Protein AF-A0A151LML1-F1 (afdb_monomer_lite)

pLDDT: mean 72.58, std 20.83, range [30.78, 97.75]

Sequence (214 aa):
MEKFFRISYNKQSIRQIIHMLYFICLIFIFYNTNTCLRKISKCDRNLSELNLGEQTDYDESEISNIKNIPFYPDKFNKLEYKLREVWNKLETDEHDDYMDVTVEYFEKLLDNDKNLENYEKYYEKRALVAYMLHEFRRGYLNEQNRKFRNFLHNLKEKRIKEPIDTLNADEQDEWNKIKNEKIKSDEEWKKYQLQTWEYLMKMEYSKMTSCQNV

Foldseek 3Di:
DDPPPPPPDDPVNVVVVVLVVVLVVLLVVVVVDPCLVVVVVPPPPPPVVDPPPDDPDPPPVVVVPCPCPDPAQPLLVLLVVVLVVVVVVLVVVLVVLLVVLLVVLVVVVVVPCPDCPVVVVLSNVSSSLNNVLVVVVVVVVVVLVVLSVVLSVVVRVVCVVPVHNDDDPVSVVSSVVSVVVSVVVSVVSSVVSNVSSVVSVVVVVVVVVVVVVD

Organism: NCBI:txid647221

Radius of gyration: 23.19 Å; chains: 1; bounding box: 45×59×68 Å

Structure (mmCIF, N/CA/C/O backbone):
data_AF-A0A151LML1-F1
#
_entry.id   AF-A0A151LML1-F1
#
loop_
_atom_site.group_PDB
_atom_site.id
_atom_site.type_symbol
_atom_site.label_atom_id
_atom_site.label_alt_id
_atom_site.label_comp_id
_atom_site.label_asym_id
_atom_site.label_entity_id
_atom_site.label_seq_id
_atom_site.pdbx_PDB_ins_code
_atom_site.Cartn_x
_atom_site.Cartn_y
_atom_site.Cartn_z
_atom_site.occupancy
_atom_site.B_iso_or_equiv
_atom_site.auth_seq_id
_atom_site.auth_comp_id
_atom_site.auth_asym_id
_atom_site.auth_atom_id
_atom_site.pdbx_PDB_model_num
ATOM 1 N N . MET A 1 1 ? -1.810 -41.589 -14.551 1.00 33.31 1 MET A N 1
ATOM 2 C CA . MET A 1 1 ? -0.760 -41.330 -15.557 1.00 33.31 1 MET A CA 1
ATOM 3 C C . MET A 1 1 ? -0.992 -39.939 -16.117 1.00 33.31 1 MET A C 1
ATOM 5 O O . MET A 1 1 ? -2.121 -39.621 -16.474 1.00 33.31 1 MET A O 1
ATOM 9 N N . GLU A 1 2 ? 0.032 -39.100 -16.022 1.00 35.91 2 GLU A N 1
ATOM 10 C CA . GLU A 1 2 ? -0.014 -37.637 -16.030 1.00 35.91 2 GLU A CA 1
ATOM 11 C C . GLU A 1 2 ? -0.553 -37.038 -17.334 1.00 35.91 2 GLU A C 1
ATOM 13 O O . GLU A 1 2 ? -0.016 -37.271 -18.415 1.00 35.91 2 GLU A O 1
ATOM 18 N N . LYS A 1 3 ? -1.567 -36.173 -17.228 1.00 32.19 3 LYS A N 1
ATOM 19 C CA . LYS A 1 3 ? -1.793 -35.130 -18.232 1.00 32.19 3 LYS A CA 1
ATOM 20 C C . LYS A 1 3 ? -0.922 -33.943 -17.843 1.00 32.19 3 LYS A C 1
ATOM 22 O O . LYS A 1 3 ? -1.369 -33.040 -17.143 1.00 32.19 3 LYS A O 1
ATOM 27 N N . PHE A 1 4 ? 0.338 -33.987 -18.262 1.00 35.03 4 PHE A N 1
ATOM 28 C CA . PHE A 1 4 ? 1.211 -32.822 -18.217 1.00 35.03 4 PHE A CA 1
ATOM 29 C C . PHE A 1 4 ? 0.550 -31.676 -18.990 1.00 35.03 4 PHE A C 1
ATOM 31 O O . PHE A 1 4 ? 0.217 -31.815 -20.170 1.00 35.03 4 PHE A O 1
ATOM 38 N N . PHE A 1 5 ? 0.362 -30.547 -18.309 1.00 31.56 5 PHE A N 1
ATOM 39 C CA . PHE A 1 5 ? 0.034 -29.263 -18.911 1.00 31.56 5 PHE A CA 1
ATOM 40 C C . PHE A 1 5 ? 1.106 -28.921 -19.948 1.00 31.56 5 PHE A C 1
ATOM 42 O O . PHE A 1 5 ? 2.182 -28.424 -19.620 1.00 31.56 5 PHE A O 1
ATOM 49 N N . ARG A 1 6 ? 0.833 -29.200 -21.224 1.00 33.22 6 ARG A N 1
ATOM 50 C CA . ARG A 1 6 ? 1.655 -28.708 -22.328 1.00 33.22 6 ARG A CA 1
ATOM 51 C C . ARG A 1 6 ? 1.280 -27.246 -22.554 1.00 33.22 6 ARG A C 1
ATOM 53 O O . ARG A 1 6 ? 0.473 -26.925 -23.421 1.00 33.22 6 ARG A O 1
ATOM 60 N N . ILE A 1 7 ? 1.824 -26.361 -21.723 1.00 42.84 7 ILE A N 1
ATOM 61 C CA . ILE A 1 7 ? 1.731 -24.925 -21.962 1.00 42.84 7 ILE A CA 1
ATOM 62 C C . ILE A 1 7 ? 2.652 -24.630 -23.149 1.00 42.84 7 ILE A C 1
ATOM 64 O O . ILE A 1 7 ? 3.875 -24.729 -23.064 1.00 42.84 7 ILE A O 1
ATOM 68 N N . SER A 1 8 ? 2.040 -24.353 -24.296 1.00 37.75 8 SER A N 1
ATOM 69 C CA . SER A 1 8 ? 2.715 -23.879 -25.500 1.00 37.75 8 SER A CA 1
ATOM 70 C C . SER A 1 8 ? 3.190 -22.446 -25.254 1.00 37.75 8 SER A C 1
ATOM 72 O O . SER A 1 8 ? 2.486 -21.489 -25.574 1.00 37.75 8 SER A O 1
ATOM 74 N N . TYR A 1 9 ? 4.365 -22.278 -24.655 1.00 49.41 9 TYR A N 1
ATOM 75 C CA . TYR A 1 9 ? 4.948 -20.953 -24.489 1.00 49.41 9 TYR A CA 1
ATOM 76 C C . TYR A 1 9 ? 5.536 -20.464 -25.818 1.00 49.41 9 TYR A C 1
ATOM 78 O O . TYR A 1 9 ? 6.437 -21.083 -26.387 1.00 49.41 9 TYR A O 1
ATOM 86 N N . ASN A 1 10 ? 5.036 -19.331 -26.311 1.00 59.50 10 ASN A N 1
ATOM 87 C CA . ASN A 1 10 ? 5.661 -18.600 -27.408 1.00 59.50 10 ASN A CA 1
ATOM 88 C C . ASN A 1 10 ? 7.078 -18.165 -26.971 1.00 59.50 10 ASN A C 1
ATOM 90 O O . ASN A 1 10 ? 7.279 -17.743 -25.830 1.00 59.50 10 ASN A O 1
ATOM 94 N N . LYS A 1 11 ? 8.073 -18.245 -27.865 1.00 59.69 11 LYS A N 1
ATOM 95 C CA . LYS A 1 11 ? 9.479 -17.874 -27.597 1.00 59.69 11 LYS A CA 1
ATOM 96 C C . LYS A 1 11 ? 9.609 -16.448 -27.039 1.00 59.69 11 LYS A C 1
ATOM 98 O O . LYS A 1 11 ? 10.493 -16.176 -26.230 1.00 59.69 11 LYS A O 1
ATOM 103 N N . GLN A 1 12 ? 8.704 -15.557 -27.442 1.00 61.19 12 GLN A N 1
ATOM 104 C CA . GLN A 1 12 ? 8.614 -14.185 -26.944 1.00 61.19 12 GLN A CA 1
ATOM 105 C C . GLN A 1 12 ? 8.136 -14.112 -25.483 1.00 61.19 12 GLN A C 1
ATOM 107 O O . GLN A 1 12 ? 8.723 -13.380 -24.693 1.00 61.19 12 GLN A O 1
ATOM 112 N N . SER A 1 13 ? 7.165 -14.944 -25.097 1.00 64.69 13 SER A N 1
ATOM 113 C CA . SER A 1 13 ? 6.658 -15.033 -23.721 1.00 64.69 13 SER A CA 1
ATOM 114 C C . SER A 1 13 ? 7.708 -15.586 -22.751 1.00 64.69 13 SER A C 1
ATOM 116 O O . SER A 1 13 ? 7.862 -15.071 -21.650 1.00 64.69 13 SER A O 1
ATOM 118 N N . ILE A 1 14 ? 8.498 -16.585 -23.169 1.00 72.06 14 ILE A N 1
ATOM 119 C CA . ILE A 1 14 ? 9.608 -17.120 -22.353 1.00 72.06 14 ILE A CA 1
ATOM 120 C C . ILE A 1 14 ? 10.652 -16.029 -22.083 1.00 72.06 14 ILE A C 1
ATOM 122 O O . ILE A 1 14 ? 11.156 -15.905 -20.969 1.00 72.06 14 ILE A O 1
ATOM 126 N N . ARG A 1 15 ? 10.962 -15.212 -23.095 1.00 69.75 15 ARG A N 1
ATOM 127 C CA . ARG A 1 15 ? 11.927 -14.115 -22.974 1.00 69.75 15 ARG A CA 1
ATOM 128 C C . ARG A 1 15 ? 11.449 -13.051 -21.983 1.00 69.75 15 ARG A C 1
ATOM 130 O O . ARG A 1 15 ? 12.228 -12.656 -21.123 1.00 69.75 15 ARG A O 1
ATOM 137 N N . GLN A 1 16 ? 10.184 -12.634 -22.057 1.00 70.19 16 GLN A N 1
ATOM 138 C CA . GLN A 1 16 ? 9.594 -11.683 -21.103 1.00 70.19 16 GLN A CA 1
ATOM 139 C C . GLN A 1 16 ? 9.650 -12.210 -19.659 1.00 70.19 16 GLN A C 1
ATOM 141 O O . GLN A 1 16 ? 10.059 -11.477 -18.762 1.00 70.19 16 GLN A O 1
ATOM 146 N N . ILE A 1 17 ? 9.355 -13.498 -19.441 1.00 76.25 17 ILE A N 1
ATOM 147 C CA . ILE A 1 17 ? 9.449 -14.132 -18.114 1.00 76.25 17 ILE A CA 1
ATOM 148 C C . ILE A 1 17 ? 10.881 -14.073 -17.560 1.00 76.25 17 ILE A C 1
ATOM 150 O O . ILE A 1 17 ? 11.071 -13.745 -16.392 1.00 76.25 17 ILE A O 1
ATOM 154 N N . ILE A 1 18 ? 11.900 -14.344 -18.381 1.00 79.75 18 ILE A N 1
ATOM 155 C CA . ILE A 1 18 ? 13.309 -14.266 -17.951 1.00 79.75 18 ILE A CA 1
ATOM 156 C C . ILE A 1 18 ? 13.671 -12.840 -17.510 1.00 79.75 18 ILE A C 1
ATOM 158 O O . ILE A 1 18 ? 14.338 -12.658 -16.493 1.00 79.75 18 ILE A O 1
ATOM 162 N N . HIS A 1 19 ? 13.206 -11.826 -18.240 1.00 77.62 19 HIS A N 1
ATOM 163 C CA . HIS A 1 19 ? 13.454 -10.423 -17.910 1.00 77.62 19 HIS A CA 1
ATOM 164 C C . HIS A 1 19 ? 12.721 -9.964 -16.643 1.00 77.62 19 HIS A C 1
ATOM 166 O O . HIS A 1 19 ? 13.320 -9.266 -15.825 1.00 77.62 19 HIS A O 1
ATOM 172 N N . MET A 1 20 ? 11.481 -10.416 -16.443 1.00 76.62 20 MET A N 1
ATOM 173 C CA . MET A 1 20 ? 10.729 -10.231 -15.197 1.00 76.62 20 MET A CA 1
ATOM 174 C C . MET A 1 20 ? 11.464 -10.847 -14.003 1.00 76.62 20 MET A C 1
ATOM 176 O O . MET A 1 20 ? 11.674 -10.178 -12.994 1.00 76.62 20 MET A O 1
ATOM 180 N N . LEU A 1 21 ? 11.926 -12.094 -14.131 1.00 80.56 21 LEU A N 1
ATOM 181 C CA . LEU A 1 21 ? 12.680 -12.773 -13.075 1.00 80.56 21 LEU A CA 1
ATOM 182 C C . LEU A 1 21 ? 13.994 -12.052 -12.760 1.00 80.56 21 LEU A C 1
ATOM 184 O O . LEU A 1 21 ? 14.310 -11.849 -11.592 1.00 80.56 21 LEU A O 1
ATOM 188 N N . TYR A 1 22 ? 14.734 -11.616 -13.780 1.00 80.31 22 TYR A N 1
ATOM 189 C CA . TYR A 1 22 ? 15.975 -10.865 -13.586 1.00 80.31 22 TYR A CA 1
ATOM 190 C C . TYR A 1 22 ? 15.731 -9.529 -12.864 1.00 80.31 22 TYR A C 1
ATOM 192 O O . TYR A 1 22 ? 16.469 -9.183 -11.944 1.00 80.31 22 TYR A O 1
ATOM 200 N N . PHE A 1 23 ? 14.661 -8.810 -13.211 1.00 79.19 23 PHE A N 1
ATOM 201 C CA . PHE A 1 23 ? 14.253 -7.588 -12.515 1.00 79.19 23 PHE A CA 1
ATOM 202 C C . PHE A 1 23 ? 13.879 -7.834 -11.049 1.00 79.19 23 PHE A C 1
ATOM 204 O O . PHE A 1 23 ? 14.351 -7.114 -10.168 1.00 79.19 23 PHE A O 1
ATOM 211 N N . ILE A 1 24 ? 13.109 -8.889 -10.773 1.00 78.88 24 ILE A N 1
ATOM 212 C CA . ILE A 1 24 ? 12.769 -9.304 -9.407 1.00 78.88 24 ILE A CA 1
ATOM 213 C C . ILE A 1 24 ? 14.044 -9.635 -8.618 1.00 78.88 24 ILE A C 1
ATOM 215 O O . ILE A 1 24 ? 14.224 -9.148 -7.503 1.00 78.88 24 ILE A O 1
ATOM 219 N N . CYS A 1 25 ? 14.972 -10.400 -9.201 1.00 79.81 25 CYS A N 1
ATOM 220 C CA . CYS A 1 25 ? 16.256 -10.707 -8.572 1.00 79.81 25 CYS A CA 1
ATOM 221 C C . CYS A 1 25 ? 17.070 -9.443 -8.263 1.00 79.81 25 CYS A C 1
ATOM 223 O O . CYS A 1 25 ? 17.645 -9.355 -7.182 1.00 79.81 25 CYS A O 1
ATOM 225 N N . LEU A 1 26 ? 17.101 -8.456 -9.164 1.00 77.69 26 LEU A N 1
ATOM 226 C CA . LEU A 1 26 ? 17.781 -7.181 -8.916 1.00 77.69 26 LEU A CA 1
ATOM 227 C C . LEU A 1 26 ? 17.166 -6.420 -7.739 1.00 77.69 26 LEU A C 1
ATOM 229 O O . LEU A 1 26 ? 17.902 -5.916 -6.894 1.00 77.69 26 LEU A O 1
ATOM 233 N N . ILE A 1 27 ? 15.836 -6.377 -7.650 1.00 76.25 27 ILE A N 1
ATOM 234 C CA . ILE A 1 27 ? 15.132 -5.787 -6.506 1.00 76.25 27 ILE A CA 1
ATOM 235 C C . ILE A 1 27 ? 15.526 -6.506 -5.205 1.00 76.25 27 ILE A C 1
ATOM 237 O O . ILE A 1 27 ? 15.910 -5.852 -4.237 1.00 76.25 27 ILE A O 1
ATOM 241 N N . PHE A 1 28 ? 15.513 -7.844 -5.187 1.00 73.12 28 PHE A N 1
ATOM 242 C CA . PHE A 1 28 ? 15.952 -8.634 -4.028 1.00 73.12 28 PHE A CA 1
ATOM 243 C C . PHE A 1 28 ? 17.413 -8.397 -3.653 1.00 73.12 28 PHE A C 1
ATOM 245 O O . PHE A 1 28 ? 17.737 -8.353 -2.467 1.00 73.12 28 PHE A O 1
ATOM 252 N N . ILE A 1 29 ? 18.299 -8.226 -4.633 1.00 74.81 29 ILE A N 1
ATOM 253 C CA . ILE A 1 29 ? 19.689 -7.858 -4.366 1.00 74.81 29 ILE A CA 1
ATOM 254 C C . ILE A 1 29 ? 19.725 -6.497 -3.669 1.00 74.81 29 ILE A C 1
ATOM 256 O O . ILE A 1 29 ? 20.331 -6.403 -2.608 1.00 74.81 29 ILE A O 1
ATOM 260 N N . PHE A 1 30 ? 19.019 -5.480 -4.177 1.00 69.31 30 PHE A N 1
ATOM 261 C CA . PHE A 1 30 ? 18.974 -4.160 -3.537 1.00 69.31 30 PHE A CA 1
ATOM 262 C C . PHE A 1 30 ? 18.412 -4.184 -2.113 1.00 69.31 30 PHE A C 1
ATOM 264 O O . PHE A 1 30 ? 18.923 -3.451 -1.270 1.00 69.31 30 PHE A O 1
ATOM 271 N N . TYR A 1 31 ? 17.444 -5.056 -1.821 1.00 65.62 31 TYR A N 1
ATOM 272 C CA . TYR A 1 31 ? 16.973 -5.278 -0.452 1.00 65.62 31 TYR A CA 1
ATOM 273 C C . TYR A 1 31 ? 18.051 -5.840 0.476 1.00 65.62 31 TYR A C 1
ATOM 275 O O . TYR A 1 31 ? 18.144 -5.431 1.629 1.00 65.62 31 TYR A O 1
ATOM 283 N N . ASN A 1 32 ? 18.853 -6.789 -0.011 1.00 63.16 32 ASN A N 1
ATOM 284 C CA . ASN A 1 32 ? 19.824 -7.510 0.813 1.00 63.16 32 ASN A CA 1
ATOM 285 C C . ASN A 1 32 ? 21.182 -6.807 0.912 1.00 63.16 32 ASN A C 1
ATOM 287 O O . ASN A 1 32 ? 21.927 -7.031 1.867 1.00 63.16 32 ASN A O 1
ATOM 291 N N . THR A 1 33 ? 21.543 -5.968 -0.058 1.00 56.12 33 THR A N 1
ATOM 292 C CA . THR A 1 33 ? 22.810 -5.241 -0.037 1.00 56.12 33 THR A CA 1
ATOM 293 C C . THR A 1 33 ? 22.607 -3.770 0.331 1.00 56.12 33 THR A C 1
ATOM 295 O O . THR A 1 33 ? 22.134 -2.968 -0.473 1.00 56.12 33 THR A O 1
ATOM 298 N N . ASN A 1 34 ? 23.154 -3.363 1.489 1.00 52.78 34 ASN A N 1
ATOM 299 C CA . ASN A 1 34 ? 23.325 -1.964 1.951 1.00 52.78 34 ASN A CA 1
ATOM 300 C C . ASN A 1 34 ? 24.022 -1.017 0.935 1.00 52.78 34 ASN A C 1
ATOM 302 O O . ASN A 1 34 ? 24.212 0.173 1.182 1.00 52.78 34 ASN A O 1
ATOM 306 N N . THR A 1 35 ? 24.415 -1.516 -0.239 1.00 46.56 35 THR A N 1
ATOM 307 C CA . THR A 1 35 ? 24.942 -0.763 -1.385 1.00 46.56 35 THR A CA 1
ATOM 308 C C . THR A 1 35 ? 24.036 0.356 -1.901 1.00 46.56 35 THR A C 1
ATOM 310 O O . THR A 1 35 ? 24.541 1.248 -2.587 1.00 46.56 35 THR A O 1
ATOM 313 N N . CYS A 1 36 ? 22.732 0.345 -1.599 1.00 46.53 36 CYS A N 1
ATOM 314 C CA . CYS A 1 36 ? 21.804 1.323 -2.166 1.00 46.53 36 CYS A CA 1
ATOM 315 C C . CYS A 1 36 ? 22.014 2.744 -1.617 1.00 46.53 36 CYS A C 1
ATOM 317 O O . CYS A 1 36 ? 22.035 3.692 -2.402 1.00 46.53 36 CYS A O 1
ATOM 319 N N . LEU A 1 37 ? 22.323 2.898 -0.322 1.00 46.62 37 LEU A N 1
ATOM 320 C CA . LEU A 1 37 ? 22.646 4.203 0.281 1.00 46.62 37 LEU A CA 1
ATOM 321 C C . LEU A 1 37 ? 23.798 4.911 -0.457 1.00 46.62 37 LEU A C 1
ATOM 323 O O . LEU A 1 37 ? 23.744 6.111 -0.710 1.00 46.62 37 LEU A O 1
ATOM 327 N N . ARG A 1 38 ? 24.801 4.145 -0.906 1.00 42.19 38 ARG A N 1
ATOM 328 C CA . ARG A 1 38 ? 25.984 4.649 -1.629 1.00 42.19 38 ARG A CA 1
ATOM 329 C C . ARG A 1 38 ? 25.715 5.048 -3.088 1.00 42.19 38 ARG A C 1
ATOM 331 O O . ARG A 1 38 ? 26.483 5.830 -3.647 1.00 42.19 38 ARG A O 1
ATOM 338 N N . LYS A 1 39 ? 24.687 4.476 -3.731 1.00 40.56 39 LYS A N 1
ATOM 339 C CA . LYS A 1 39 ? 24.263 4.834 -5.103 1.00 40.56 39 LYS A CA 1
ATOM 340 C C . LYS A 1 39 ? 23.223 5.964 -5.090 1.00 40.56 39 LYS A C 1
ATOM 342 O O . LYS A 1 39 ? 23.292 6.840 -5.950 1.00 40.56 39 LYS A O 1
ATOM 347 N N . ILE A 1 40 ? 22.326 5.990 -4.099 1.00 43.22 40 ILE A N 1
ATOM 348 C CA . ILE A 1 40 ? 21.342 7.066 -3.893 1.00 43.22 40 ILE A CA 1
ATOM 349 C C . ILE A 1 40 ? 22.044 8.382 -3.536 1.00 43.22 40 ILE A C 1
ATOM 351 O O . ILE A 1 40 ? 21.702 9.408 -4.112 1.00 43.22 40 ILE A O 1
ATOM 355 N N . SER A 1 41 ? 23.103 8.357 -2.714 1.00 40.06 41 SER A N 1
ATOM 356 C CA . SER A 1 41 ? 23.880 9.564 -2.371 1.00 40.06 41 SER A CA 1
ATOM 357 C C . SER A 1 41 ? 24.580 10.235 -3.562 1.00 40.06 41 SER A C 1
ATOM 359 O O . SER A 1 41 ? 25.108 11.329 -3.412 1.00 40.06 41 SER A O 1
ATOM 361 N N . LYS A 1 42 ? 24.660 9.567 -4.723 1.00 37.91 42 LYS A N 1
ATOM 362 C CA . LYS A 1 42 ? 25.221 10.120 -5.970 1.00 37.91 42 LYS A CA 1
ATOM 363 C C . LYS A 1 42 ? 24.152 10.657 -6.922 1.00 37.91 42 LYS A C 1
ATOM 365 O O . LYS A 1 42 ? 24.491 11.265 -7.933 1.00 37.91 42 LYS A O 1
ATOM 370 N N . CYS A 1 43 ? 22.876 10.402 -6.644 1.00 38.84 43 CYS A N 1
ATOM 371 C CA . CYS A 1 43 ? 21.781 11.053 -7.342 1.00 38.84 43 CYS A CA 1
ATOM 372 C C . CYS A 1 43 ? 21.508 12.376 -6.621 1.00 38.84 43 CYS A C 1
ATOM 374 O O . CYS A 1 43 ? 20.667 12.415 -5.730 1.00 38.84 43 CYS A O 1
ATOM 376 N N . ASP A 1 44 ? 22.232 13.436 -7.005 1.00 32.59 44 ASP A N 1
ATOM 377 C CA . ASP A 1 44 ? 22.084 14.828 -6.537 1.00 32.59 44 ASP A CA 1
ATOM 378 C C . ASP A 1 44 ? 20.707 15.429 -6.899 1.00 32.59 44 ASP A C 1
ATOM 380 O O . ASP A 1 44 ? 20.571 16.421 -7.615 1.00 32.59 44 ASP A O 1
ATOM 384 N N . ARG A 1 45 ? 19.627 14.825 -6.411 1.00 37.34 45 ARG A N 1
ATOM 385 C CA . ARG A 1 45 ? 18.471 15.601 -5.982 1.00 37.34 45 ARG A CA 1
ATOM 386 C C . ARG A 1 45 ? 18.757 15.944 -4.534 1.00 37.34 45 ARG A C 1
ATOM 388 O O . ARG A 1 45 ? 19.111 15.045 -3.782 1.00 37.34 45 ARG A O 1
ATOM 395 N N . ASN A 1 46 ? 18.632 17.218 -4.167 1.00 37.06 46 ASN A N 1
ATOM 396 C CA . ASN A 1 46 ? 18.706 17.687 -2.784 1.00 37.06 46 ASN A CA 1
ATOM 397 C C . ASN A 1 46 ? 17.722 16.887 -1.909 1.00 37.06 46 ASN A C 1
ATOM 399 O O . ASN A 1 46 ? 16.585 17.289 -1.700 1.00 37.06 46 ASN A O 1
ATOM 403 N N . LEU A 1 47 ? 18.165 15.730 -1.419 1.00 41.06 47 LEU A N 1
ATOM 404 C CA . LEU A 1 47 ? 17.503 14.883 -0.430 1.00 41.06 47 LEU A CA 1
ATOM 405 C C . LEU A 1 47 ? 17.819 15.386 0.986 1.00 41.06 47 LEU A C 1
ATOM 407 O O . LEU A 1 47 ? 17.526 14.704 1.959 1.00 41.06 47 LEU A O 1
ATOM 411 N N . SER A 1 48 ? 18.381 16.595 1.114 1.00 37.53 48 SER A N 1
ATOM 412 C CA . SER A 1 48 ? 18.660 17.277 2.382 1.00 37.53 48 SER A CA 1
ATOM 413 C C . SER A 1 48 ? 17.410 17.539 3.233 1.00 37.53 48 SER A C 1
ATOM 415 O O . SER A 1 48 ? 17.540 17.965 4.373 1.00 37.53 48 SER A O 1
ATOM 417 N N . GLU A 1 49 ? 16.208 17.293 2.704 1.00 37.00 49 GLU A N 1
ATOM 418 C CA . GLU A 1 49 ? 14.942 17.353 3.449 1.00 37.00 49 GLU A CA 1
ATOM 419 C C . GLU A 1 4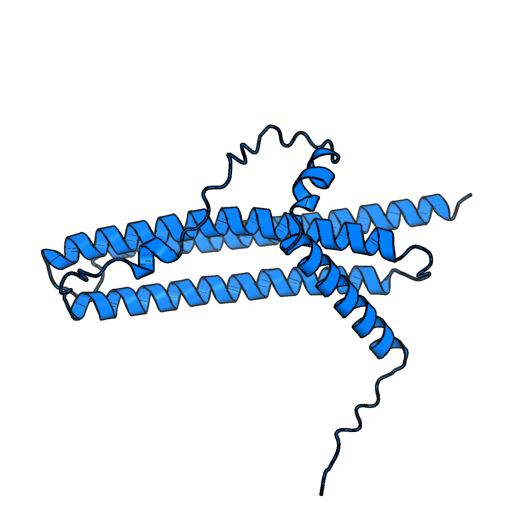9 ? 14.546 16.016 4.095 1.00 37.00 49 GLU A C 1
ATOM 421 O O . GLU A 1 49 ? 13.704 15.986 4.991 1.00 37.00 49 GLU A O 1
ATOM 426 N N . LEU A 1 50 ? 15.169 14.904 3.699 1.00 40.03 50 LEU A N 1
ATOM 427 C CA . LEU A 1 50 ? 14.962 13.607 4.330 1.00 40.03 50 LEU A CA 1
ATOM 428 C C . LEU A 1 50 ? 16.059 13.407 5.367 1.00 40.03 50 LEU A C 1
ATOM 430 O O . LEU A 1 50 ? 17.097 12.807 5.094 1.00 40.03 50 LEU A O 1
ATOM 434 N N . ASN A 1 51 ? 15.798 13.890 6.582 1.00 33.16 51 ASN A N 1
ATOM 435 C CA . ASN A 1 51 ? 16.421 13.344 7.784 1.00 33.16 51 ASN A CA 1
ATOM 436 C C . ASN A 1 51 ? 16.019 11.861 7.903 1.00 33.16 51 ASN A C 1
ATOM 438 O O . ASN A 1 51 ? 15.174 11.487 8.713 1.00 33.16 51 ASN A O 1
ATOM 442 N N . LEU A 1 52 ? 16.629 11.008 7.078 1.00 40.66 52 LEU A N 1
ATOM 443 C CA . LEU A 1 52 ? 16.778 9.579 7.317 1.00 40.66 52 LEU A CA 1
ATOM 444 C C . LEU A 1 52 ? 17.781 9.448 8.463 1.00 40.66 52 LEU A C 1
ATOM 446 O O . LEU A 1 52 ? 18.947 9.109 8.268 1.00 40.66 52 LEU A O 1
ATOM 450 N N . GLY A 1 53 ? 17.321 9.836 9.655 1.00 30.78 53 GLY A N 1
ATOM 451 C CA . GLY A 1 53 ? 18.001 9.532 10.897 1.00 30.78 53 GLY A CA 1
ATOM 452 C C . GLY A 1 53 ? 18.223 8.029 10.963 1.00 30.78 53 GLY A C 1
ATOM 453 O O . GLY A 1 53 ? 17.345 7.252 10.580 1.00 30.78 53 GLY A O 1
ATOM 454 N N . GLU A 1 54 ? 19.430 7.667 11.381 1.00 34.59 54 GLU A N 1
ATOM 455 C CA . GLU A 1 54 ? 19.887 6.308 11.629 1.00 34.59 54 GLU A CA 1
ATOM 456 C C . GLU A 1 54 ? 18.757 5.414 12.147 1.00 34.59 54 GLU A C 1
ATOM 458 O O . GLU A 1 54 ? 18.185 5.641 13.210 1.00 34.59 54 GLU A O 1
ATOM 463 N N . GLN A 1 55 ? 18.427 4.416 11.331 1.00 39.16 55 GLN A N 1
ATOM 464 C CA . GLN A 1 55 ? 18.248 3.033 11.744 1.00 39.16 55 GLN A CA 1
ATOM 465 C C . GLN A 1 55 ? 17.959 2.847 13.245 1.00 39.16 55 GLN A C 1
ATOM 467 O O . GLN A 1 55 ? 18.853 2.573 14.040 1.00 39.16 55 GLN A O 1
ATOM 472 N N . THR A 1 56 ? 16.686 2.928 13.630 1.00 33.41 56 THR A N 1
ATOM 473 C CA . THR A 1 56 ? 16.214 2.102 14.741 1.00 33.41 56 THR A CA 1
ATOM 474 C C . THR A 1 56 ? 15.871 0.756 14.134 1.00 33.41 56 THR A C 1
ATOM 476 O O . THR A 1 56 ? 14.838 0.621 13.471 1.00 33.41 56 THR A O 1
ATOM 479 N N . ASP A 1 57 ? 16.782 -0.202 14.292 1.00 33.44 57 ASP A N 1
ATOM 480 C CA . ASP A 1 57 ? 16.499 -1.603 14.021 1.00 33.44 57 ASP A CA 1
ATOM 481 C C . ASP A 1 57 ? 15.156 -1.959 14.669 1.00 33.44 57 ASP A C 1
ATOM 483 O O . ASP A 1 57 ? 14.904 -1.699 15.848 1.00 33.44 57 ASP A O 1
ATOM 487 N N . TYR A 1 58 ? 14.255 -2.472 13.842 1.00 41.44 58 TYR A N 1
ATOM 488 C CA . TYR A 1 58 ? 12.989 -3.027 14.273 1.00 41.44 58 TYR A CA 1
ATOM 489 C C . TYR A 1 58 ? 13.312 -4.291 15.073 1.00 41.44 58 TYR A C 1
ATOM 491 O O . TYR A 1 58 ? 13.602 -5.336 14.493 1.00 41.44 58 TYR A O 1
ATOM 499 N N . ASP A 1 59 ? 13.342 -4.181 16.399 1.00 36.34 59 ASP A N 1
ATOM 500 C CA . ASP A 1 59 ? 13.617 -5.321 17.263 1.00 36.34 59 ASP A CA 1
ATOM 501 C C . ASP A 1 59 ? 12.334 -6.142 17.474 1.00 36.34 59 ASP A C 1
ATOM 503 O O . ASP A 1 59 ? 11.554 -5.917 18.401 1.00 36.34 59 ASP A O 1
ATOM 507 N N . GLU A 1 60 ? 12.100 -7.124 16.597 1.00 41.16 60 GLU A N 1
ATOM 508 C CA . GLU A 1 60 ? 11.049 -8.139 16.780 1.00 41.16 60 GLU A CA 1
ATOM 509 C C . GLU A 1 60 ? 11.190 -8.893 18.118 1.00 41.16 60 GLU A C 1
ATOM 511 O O . GLU A 1 60 ? 10.218 -9.479 18.611 1.00 41.16 60 GLU A O 1
ATOM 516 N N . SER A 1 61 ? 12.370 -8.862 18.754 1.00 37.16 61 SER A N 1
ATOM 517 C CA . SER A 1 61 ? 12.613 -9.560 20.014 1.00 37.16 61 SER A CA 1
ATOM 518 C C . SER A 1 61 ? 11.964 -8.888 21.233 1.00 37.16 61 SER A C 1
ATOM 520 O O . SER A 1 61 ? 11.688 -9.592 22.213 1.00 37.16 61 SER A O 1
ATOM 522 N N . GLU A 1 62 ? 11.586 -7.601 21.164 1.00 39.72 62 GLU A N 1
ATOM 523 C CA . GLU A 1 62 ? 10.815 -6.936 22.232 1.00 39.72 62 GLU A CA 1
ATOM 524 C C . GLU A 1 62 ? 9.385 -7.491 22.359 1.00 39.72 62 GLU A C 1
ATOM 526 O O . GLU A 1 62 ? 8.825 -7.519 23.456 1.00 39.72 62 GLU A O 1
ATOM 531 N N . ILE A 1 63 ? 8.807 -8.024 21.276 1.00 44.12 63 ILE A N 1
ATOM 532 C CA . ILE A 1 63 ? 7.482 -8.668 21.307 1.00 44.12 63 ILE A CA 1
ATOM 533 C C . ILE A 1 63 ? 7.574 -10.066 21.944 1.00 44.12 63 ILE A C 1
ATOM 535 O O . ILE A 1 63 ? 6.650 -10.504 22.632 1.00 44.12 63 ILE A O 1
ATOM 539 N N . SER A 1 64 ? 8.705 -10.759 21.772 1.00 39.12 64 SER A N 1
ATOM 540 C CA . SER A 1 64 ? 8.895 -12.138 22.250 1.00 39.12 64 SER A CA 1
ATOM 541 C C . SER A 1 64 ? 9.225 -12.260 23.748 1.00 39.12 64 SER A C 1
ATOM 543 O O . SER A 1 64 ? 9.041 -13.328 24.334 1.00 39.12 64 SER A O 1
ATOM 545 N N . ASN A 1 65 ? 9.675 -11.174 24.391 1.00 35.00 65 ASN A N 1
ATOM 546 C CA . ASN A 1 65 ? 10.196 -11.198 25.764 1.00 35.00 65 ASN A CA 1
ATOM 547 C C . ASN A 1 65 ? 9.225 -10.705 26.852 1.00 35.00 65 ASN A C 1
ATOM 549 O O . ASN A 1 65 ? 9.580 -10.699 28.035 1.00 35.00 65 ASN A O 1
ATOM 553 N N . ILE A 1 66 ? 7.971 -10.381 26.520 1.00 43.19 66 ILE A N 1
ATOM 554 C CA . ILE A 1 66 ? 6.949 -10.053 27.527 1.00 43.19 66 ILE A CA 1
ATOM 555 C C . ILE A 1 66 ? 6.394 -11.357 28.132 1.00 43.19 66 ILE A C 1
ATOM 557 O O 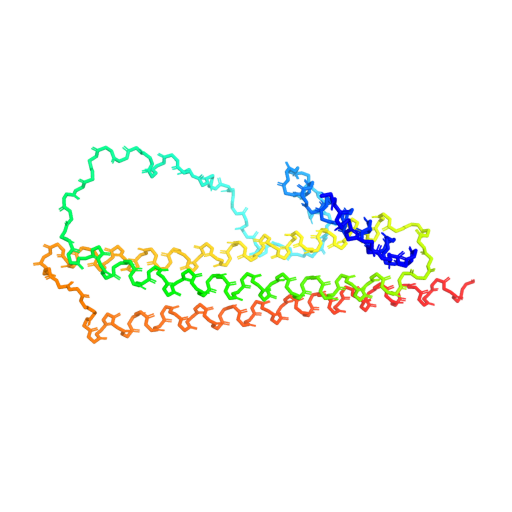. ILE A 1 66 ? 5.292 -11.804 27.830 1.00 43.19 66 ILE A O 1
ATOM 561 N N . LYS A 1 67 ? 7.166 -11.981 29.031 1.00 41.75 67 LYS A N 1
ATOM 562 C CA . LYS A 1 67 ? 6.750 -13.163 29.821 1.00 41.75 67 LYS A CA 1
ATOM 563 C C . LYS A 1 67 ? 5.689 -12.870 30.893 1.00 41.75 67 LYS A C 1
ATOM 565 O O . LYS A 1 67 ? 5.270 -13.782 31.594 1.00 41.75 67 LYS A O 1
ATOM 570 N N . ASN A 1 68 ? 5.220 -11.629 30.988 1.00 42.38 68 ASN A N 1
ATOM 571 C CA . ASN A 1 68 ? 4.063 -11.239 31.785 1.00 42.38 68 ASN A CA 1
ATOM 572 C C . ASN A 1 68 ? 3.019 -10.645 30.847 1.00 42.38 68 ASN A C 1
ATOM 574 O O . ASN A 1 68 ? 2.925 -9.428 30.743 1.00 42.38 68 ASN A O 1
ATOM 578 N N . ILE A 1 69 ? 2.267 -11.491 30.140 1.00 48.53 69 ILE A N 1
ATOM 57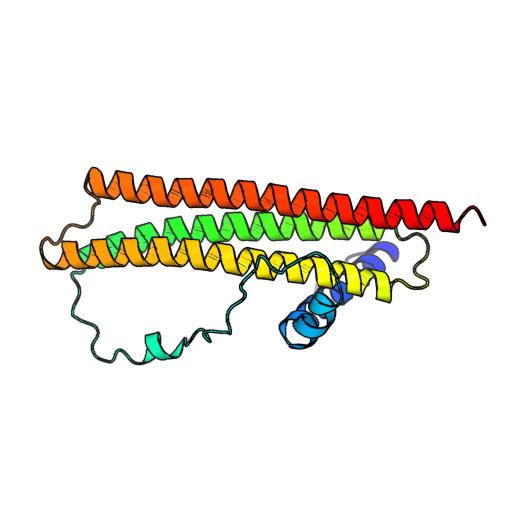9 C CA . ILE A 1 69 ? 1.064 -11.053 29.429 1.00 48.53 69 ILE A CA 1
ATOM 580 C C . ILE A 1 69 ? 0.035 -10.733 30.526 1.00 48.53 69 ILE A C 1
ATOM 582 O O . ILE A 1 69 ? -0.427 -11.659 31.195 1.00 48.53 69 ILE A O 1
ATOM 586 N N . PRO A 1 70 ? -0.296 -9.454 30.786 1.00 49.38 70 PRO A N 1
ATOM 587 C CA . PRO A 1 70 ? -1.381 -9.108 31.694 1.00 49.38 70 PRO A CA 1
ATOM 588 C C . PRO A 1 70 ? -2.644 -9.847 31.250 1.00 49.38 70 PRO A C 1
ATOM 590 O O . PRO A 1 70 ? -2.957 -9.871 30.062 1.00 49.38 70 PRO A O 1
ATOM 593 N N . PHE A 1 71 ? -3.360 -10.461 32.189 1.00 53.78 71 PHE A N 1
ATOM 594 C CA . PHE A 1 71 ? -4.627 -11.123 31.895 1.00 53.78 71 PHE A CA 1
ATOM 595 C C . PHE A 1 71 ? -5.622 -10.074 31.376 1.00 53.78 71 PHE A C 1
ATOM 597 O O . PHE A 1 71 ? -6.065 -9.200 32.124 1.00 53.78 71 PHE A O 1
ATOM 604 N N . TYR A 1 72 ? -5.901 -10.107 30.073 1.00 61.38 72 TYR A N 1
ATOM 605 C CA . TYR A 1 72 ? -6.738 -9.120 29.398 1.00 61.38 72 TYR A CA 1
ATOM 606 C C . TYR A 1 72 ? -8.204 -9.554 29.385 1.00 61.38 72 TYR A C 1
ATOM 608 O O . TYR A 1 72 ? -8.486 -10.750 29.335 1.00 61.38 72 TYR A O 1
ATOM 616 N N . PRO A 1 73 ? -9.159 -8.608 29.375 1.00 64.56 73 PRO A N 1
ATOM 617 C CA . PRO A 1 73 ? -10.562 -8.959 29.226 1.00 64.56 73 PRO A CA 1
ATOM 618 C C . PRO A 1 73 ? -10.810 -9.601 27.853 1.00 64.56 73 PRO A C 1
ATOM 620 O O . PRO A 1 73 ? -10.552 -8.970 26.827 1.00 64.56 73 PRO A O 1
ATOM 623 N N . ASP A 1 74 ? -11.403 -10.799 27.816 1.00 69.25 74 ASP A N 1
ATOM 624 C CA . ASP A 1 74 ? -11.757 -11.514 26.571 1.00 69.25 74 ASP A CA 1
ATOM 625 C C . ASP A 1 74 ? -12.560 -10.651 25.581 1.00 69.25 74 ASP A C 1
ATOM 627 O O . ASP A 1 74 ? -12.444 -10.778 24.360 1.00 69.25 74 ASP A O 1
ATOM 631 N N . LYS A 1 75 ? -13.355 -9.715 26.112 1.00 70.50 75 LYS A N 1
ATOM 632 C CA . LYS A 1 75 ? -14.138 -8.746 25.336 1.00 70.50 75 LYS A CA 1
ATOM 633 C C . LYS A 1 75 ? -13.276 -7.792 24.502 1.00 70.50 75 LYS A C 1
ATOM 635 O O . LYS A 1 75 ? -13.652 -7.484 23.373 1.00 70.50 75 LYS A O 1
ATOM 640 N N . PHE A 1 76 ? -12.127 -7.349 25.017 1.00 79.25 76 PHE A N 1
ATOM 641 C CA . PHE A 1 76 ? -11.218 -6.487 24.257 1.00 79.25 76 PHE A CA 1
ATOM 642 C C . PHE A 1 76 ? -10.539 -7.259 23.124 1.00 79.25 76 PHE A C 1
ATOM 644 O O . PHE A 1 76 ? -10.466 -6.741 22.014 1.00 79.25 76 PHE A O 1
ATOM 651 N N . ASN A 1 77 ? -10.153 -8.518 23.357 1.00 80.44 77 ASN A N 1
ATOM 652 C CA . ASN A 1 77 ? -9.529 -9.360 22.330 1.00 80.44 77 ASN A CA 1
ATOM 653 C C . ASN A 1 77 ? -10.412 -9.474 21.075 1.00 80.44 77 ASN A C 1
ATOM 655 O O . ASN A 1 77 ? -9.920 -9.387 19.952 1.00 80.44 77 ASN A O 1
ATOM 659 N N . LYS A 1 78 ? -11.734 -9.601 21.252 1.00 85.19 78 LYS A N 1
ATOM 660 C CA . LYS A 1 78 ? -12.694 -9.650 20.138 1.00 85.19 78 LYS A CA 1
ATOM 661 C C . LYS A 1 78 ? -12.784 -8.327 19.367 1.00 85.19 78 LYS A C 1
ATOM 663 O O . LYS A 1 78 ? -12.917 -8.348 18.144 1.00 85.19 78 LYS A O 1
ATOM 668 N N . LEU A 1 79 ? -12.746 -7.190 20.063 1.00 88.62 79 LEU A N 1
ATOM 669 C CA . LEU A 1 79 ? -12.760 -5.863 19.439 1.00 88.62 79 LEU A CA 1
ATOM 670 C C . LEU A 1 79 ? -11.454 -5.594 18.682 1.00 88.62 79 LEU A C 1
ATOM 672 O O . LEU A 1 79 ? -11.491 -5.202 17.518 1.00 88.62 79 LEU A O 1
ATOM 676 N N . GLU A 1 80 ? -10.313 -5.851 19.323 1.00 89.62 80 GLU A N 1
ATOM 677 C CA . GLU A 1 80 ? -8.989 -5.712 18.720 1.00 89.62 80 GLU A CA 1
ATOM 678 C C . GLU A 1 80 ? -8.867 -6.572 17.460 1.00 89.62 80 GLU A C 1
ATOM 680 O O . GLU A 1 80 ? -8.423 -6.075 16.427 1.00 89.62 80 GLU A O 1
ATOM 685 N N . TYR A 1 81 ? -9.330 -7.825 17.511 1.00 89.50 81 TYR A N 1
ATOM 686 C CA . TYR A 1 81 ? -9.333 -8.716 16.355 1.00 89.50 81 TYR A CA 1
ATOM 687 C C . TYR A 1 81 ? -10.081 -8.109 15.161 1.00 89.50 81 TYR A C 1
ATOM 689 O O . TYR A 1 81 ? -9.514 -8.006 14.078 1.00 89.50 81 TYR A O 1
ATOM 697 N N . LYS A 1 82 ? -11.310 -7.612 15.366 1.00 91.31 82 LYS A N 1
ATOM 698 C CA . LYS A 1 82 ? -12.095 -6.973 14.293 1.00 91.31 82 LYS A CA 1
ATOM 699 C C . LYS A 1 82 ? -11.393 -5.752 13.699 1.00 91.31 82 LYS A C 1
ATOM 701 O O . LYS A 1 82 ? -11.426 -5.551 12.489 1.00 91.31 82 LYS A O 1
ATOM 706 N N . LEU A 1 83 ? -10.781 -4.920 14.541 1.00 93.50 83 LEU A N 1
ATOM 707 C CA . LEU A 1 83 ? -10.057 -3.733 14.081 1.00 93.50 83 LEU A CA 1
ATOM 708 C C . LEU A 1 83 ? -8.819 -4.118 13.267 1.00 93.50 83 LEU A C 1
ATOM 710 O O . LEU A 1 83 ? -8.562 -3.515 12.227 1.00 93.50 83 LEU A O 1
ATOM 714 N N . ARG A 1 84 ? -8.087 -5.149 13.705 1.00 93.00 84 ARG A N 1
ATOM 715 C CA . ARG A 1 84 ? -6.937 -5.696 12.978 1.00 93.00 84 ARG A CA 1
ATOM 716 C C . ARG A 1 84 ? -7.340 -6.324 11.653 1.00 93.00 84 ARG A C 1
ATOM 718 O O . ARG A 1 84 ? -6.646 -6.096 10.678 1.00 93.00 84 ARG A O 1
ATOM 725 N N . GLU A 1 85 ? -8.460 -7.038 11.577 1.00 91.62 85 GLU A N 1
ATOM 726 C CA . GLU A 1 85 ? -8.948 -7.570 10.297 1.00 91.62 85 GLU A CA 1
ATOM 727 C C . GLU A 1 85 ? -9.225 -6.458 9.281 1.00 91.62 85 GLU A C 1
ATOM 729 O O . GLU A 1 85 ? -8.797 -6.549 8.131 1.00 91.62 85 GLU A O 1
ATOM 734 N N . VAL A 1 86 ? -9.898 -5.383 9.703 1.00 93.81 86 VAL A N 1
ATOM 735 C CA . VAL A 1 86 ? -10.153 -4.236 8.819 1.00 93.81 86 VAL A CA 1
ATOM 736 C C . VAL A 1 86 ? -8.844 -3.565 8.406 1.00 93.81 86 VAL A C 1
ATOM 738 O O . VAL A 1 86 ? -8.691 -3.207 7.242 1.00 93.81 86 VAL A O 1
ATOM 741 N N . TRP A 1 87 ? -7.897 -3.408 9.333 1.00 95.12 87 TRP A N 1
ATOM 742 C CA . TRP A 1 87 ? -6.595 -2.815 9.036 1.00 95.12 87 TRP A CA 1
ATOM 743 C C . TRP A 1 87 ? -5.776 -3.661 8.056 1.00 95.12 87 TRP A C 1
ATOM 745 O O . TRP A 1 87 ? -5.323 -3.141 7.041 1.00 95.12 87 TRP A O 1
ATOM 755 N N . ASN A 1 88 ? -5.675 -4.969 8.302 1.00 88.12 88 ASN A N 1
ATOM 756 C CA . ASN A 1 88 ? -4.969 -5.916 7.439 1.00 88.12 88 ASN A CA 1
ATOM 757 C C . ASN A 1 88 ? -5.559 -5.933 6.027 1.00 88.12 88 ASN A C 1
ATOM 759 O O . ASN A 1 88 ? -4.824 -6.059 5.050 1.00 88.12 88 ASN A O 1
ATOM 763 N N . LYS A 1 89 ? -6.885 -5.785 5.900 1.00 89.69 89 LYS A N 1
ATOM 764 C CA . LYS A 1 89 ? -7.520 -5.660 4.589 1.00 89.69 89 LYS A CA 1
ATOM 765 C C . LYS A 1 89 ? -7.042 -4.408 3.851 1.00 89.69 89 LYS A C 1
ATOM 767 O O . LYS A 1 89 ? -6.691 -4.511 2.688 1.00 89.69 89 LYS A O 1
ATOM 772 N N . LEU A 1 90 ? -6.968 -3.261 4.527 1.00 90.25 90 LEU A N 1
ATOM 773 C CA . LEU A 1 90 ? -6.452 -2.030 3.915 1.00 90.25 90 LEU A CA 1
ATOM 774 C C . LEU A 1 90 ? -4.969 -2.148 3.538 1.00 90.25 90 LEU A C 1
ATOM 776 O O . LEU A 1 90 ? -4.558 -1.591 2.529 1.00 90.25 90 LEU A O 1
ATOM 780 N N . GLU A 1 91 ? -4.164 -2.847 4.340 1.00 87.69 91 GLU A N 1
ATOM 781 C CA . GLU A 1 91 ? -2.764 -3.138 3.998 1.00 87.69 91 GLU A CA 1
ATOM 782 C C . GLU A 1 91 ? -2.652 -4.070 2.785 1.00 87.69 91 GLU A C 1
ATOM 784 O O . GLU A 1 91 ? -1.787 -3.864 1.941 1.00 87.69 91 GLU A O 1
ATOM 789 N N . THR A 1 92 ? -3.543 -5.058 2.669 1.00 82.06 92 THR A N 1
ATOM 790 C CA . THR A 1 92 ? -3.576 -5.979 1.522 1.00 82.06 92 THR A CA 1
ATOM 791 C C . THR A 1 92 ? -4.003 -5.255 0.247 1.00 82.06 92 THR A C 1
ATOM 793 O O . THR A 1 92 ? -3.281 -5.305 -0.741 1.00 82.06 92 THR A O 1
ATOM 796 N N . ASP A 1 93 ? -5.127 -4.529 0.296 1.00 81.19 93 ASP A N 1
ATOM 797 C CA . ASP A 1 93 ? -5.666 -3.784 -0.848 1.00 81.19 93 ASP A CA 1
ATOM 798 C C . ASP A 1 93 ? -4.624 -2.781 -1.388 1.00 81.19 93 ASP A C 1
ATOM 800 O O . ASP A 1 93 ? -4.464 -2.619 -2.596 1.00 81.19 93 ASP A O 1
ATOM 804 N N . GLU A 1 94 ? -3.874 -2.126 -0.497 1.00 86.31 94 GLU A N 1
ATOM 805 C CA . GLU A 1 94 ? -2.807 -1.213 -0.901 1.00 86.31 94 GLU A CA 1
ATOM 806 C C . GLU A 1 94 ? -1.567 -1.925 -1.453 1.00 86.31 94 GLU A C 1
ATOM 808 O O . GLU A 1 94 ? -0.979 -1.451 -2.426 1.00 86.31 94 GLU A O 1
ATOM 813 N N . HIS A 1 95 ? -1.148 -3.037 -0.845 1.00 83.50 95 HIS A N 1
ATOM 814 C CA . HIS A 1 95 ? -0.011 -3.804 -1.345 1.00 83.50 95 HIS A CA 1
ATOM 815 C C . HIS A 1 95 ? -0.257 -4.294 -2.775 1.00 83.50 95 HIS A C 1
ATOM 817 O O . HIS A 1 95 ? 0.627 -4.163 -3.627 1.00 83.50 95 HIS A O 1
ATOM 823 N N . ASP A 1 96 ? -1.460 -4.803 -3.040 1.00 81.19 96 ASP A N 1
ATOM 824 C CA . ASP A 1 96 ? -1.874 -5.253 -4.366 1.00 81.19 96 ASP A CA 1
ATOM 825 C C . ASP A 1 96 ? -1.829 -4.087 -5.368 1.00 81.19 96 ASP A C 1
ATOM 827 O O . ASP A 1 96 ? -1.192 -4.197 -6.415 1.00 81.19 96 ASP A O 1
ATOM 831 N N . ASP A 1 97 ? -2.367 -2.919 -4.999 1.00 84.44 97 ASP A N 1
ATOM 832 C CA . ASP A 1 97 ? -2.303 -1.696 -5.810 1.00 84.44 97 ASP A CA 1
ATOM 833 C C . ASP A 1 97 ? -0.858 -1.265 -6.143 1.00 84.44 97 ASP A C 1
ATOM 835 O O . ASP A 1 97 ? -0.556 -0.867 -7.276 1.00 84.44 97 ASP A O 1
ATOM 839 N N . TYR A 1 98 ? 0.053 -1.332 -5.165 1.00 85.75 98 TYR A N 1
ATOM 840 C CA . TYR A 1 98 ? 1.471 -1.022 -5.364 1.00 85.75 98 TYR A CA 1
ATOM 841 C C . TYR A 1 98 ? 2.136 -2.007 -6.335 1.00 85.75 98 TYR A C 1
ATOM 843 O O . TYR A 1 98 ? 2.921 -1.594 -7.204 1.00 85.75 98 TYR A O 1
ATOM 851 N N . MET A 1 99 ? 1.852 -3.301 -6.184 1.00 82.94 99 MET A N 1
ATOM 852 C CA . MET A 1 99 ? 2.427 -4.349 -7.023 1.00 82.94 99 MET A CA 1
ATOM 853 C C . MET A 1 99 ? 1.901 -4.265 -8.454 1.00 82.94 99 MET A C 1
ATOM 855 O O . MET A 1 99 ? 2.712 -4.285 -9.382 1.00 82.94 99 MET A O 1
ATOM 859 N N . ASP A 1 100 ? 0.596 -4.065 -8.632 1.00 85.81 100 ASP A N 1
ATOM 860 C CA . ASP A 1 100 ? -0.049 -3.932 -9.939 1.00 85.81 100 ASP A CA 1
ATOM 861 C C . ASP A 1 100 ? 0.562 -2.785 -10.748 1.00 85.81 100 ASP A C 1
ATOM 863 O O . ASP A 1 100 ? 1.005 -2.985 -11.881 1.00 85.81 100 ASP A O 1
ATOM 867 N N . VAL A 1 101 ? 0.696 -1.596 -10.147 1.00 88.50 101 VAL A N 1
ATOM 868 C CA . VAL A 1 101 ? 1.313 -0.442 -10.821 1.00 88.50 101 VAL A CA 1
ATOM 869 C C . VAL A 1 101 ? 2.781 -0.714 -11.160 1.00 88.50 101 VAL A C 1
ATOM 871 O O . VAL A 1 101 ? 3.249 -0.362 -12.243 1.00 88.50 101 VAL A O 1
ATOM 874 N N . THR A 1 102 ? 3.536 -1.335 -10.252 1.00 85.12 102 THR A N 1
ATOM 875 C CA . THR A 1 102 ? 4.955 -1.643 -10.492 1.00 85.12 102 THR A CA 1
ATOM 876 C C . THR A 1 102 ? 5.133 -2.624 -11.649 1.00 85.12 102 THR A C 1
ATOM 878 O O . THR A 1 102 ? 5.984 -2.402 -12.513 1.00 85.12 102 THR A O 1
ATOM 881 N N . VAL A 1 103 ? 4.323 -3.683 -11.688 1.00 84.31 103 VAL A N 1
ATOM 882 C CA . VAL A 1 103 ? 4.359 -4.697 -12.746 1.00 84.31 103 VAL A CA 1
ATOM 883 C C . VAL A 1 103 ? 3.915 -4.100 -14.078 1.00 84.31 103 VAL A C 1
ATOM 885 O O . VAL A 1 103 ? 4.664 -4.199 -15.048 1.00 84.31 103 VAL A O 1
ATOM 888 N N . GLU A 1 104 ? 2.775 -3.403 -14.120 1.00 88.00 104 GLU A N 1
ATOM 889 C CA . GLU A 1 104 ? 2.225 -2.815 -15.348 1.00 88.00 104 GLU A CA 1
ATOM 890 C C . GLU A 1 104 ? 3.235 -1.882 -16.036 1.00 88.00 104 GLU A C 1
ATOM 892 O O . GLU A 1 104 ? 3.441 -1.935 -17.252 1.00 88.00 104 GLU A O 1
ATOM 897 N N . TYR A 1 105 ? 3.899 -1.012 -15.272 1.00 87.06 105 TYR A N 1
ATOM 898 C CA . TYR A 1 105 ? 4.861 -0.072 -15.847 1.00 87.06 105 TYR A CA 1
ATOM 899 C C . TYR A 1 105 ? 6.179 -0.730 -16.235 1.00 87.06 105 TYR A C 1
ATOM 901 O O . TYR A 1 105 ? 6.806 -0.308 -17.213 1.00 87.06 105 TYR A O 1
ATOM 909 N N . PHE A 1 106 ? 6.601 -1.767 -15.515 1.00 83.94 106 PHE A N 1
ATOM 910 C CA . PHE A 1 106 ? 7.762 -2.537 -15.927 1.00 83.94 106 PHE A CA 1
ATOM 911 C C . PHE A 1 106 ? 7.488 -3.312 -17.226 1.00 83.94 106 PHE A C 1
ATOM 913 O O . PHE A 1 106 ? 8.317 -3.264 -18.133 1.00 83.94 106 PHE A O 1
ATOM 920 N N . GLU A 1 107 ? 6.311 -3.923 -17.381 1.00 83.00 107 GLU A N 1
ATOM 921 C CA . GLU A 1 107 ? 5.887 -4.568 -18.632 1.00 83.00 107 GLU A CA 1
ATOM 922 C C . GLU A 1 107 ? 5.859 -3.581 -19.803 1.00 83.00 107 GLU A C 1
ATOM 924 O O . GLU A 1 107 ? 6.444 -3.855 -20.854 1.00 83.00 107 GLU A O 1
ATOM 929 N N . LYS A 1 108 ? 5.290 -2.383 -19.605 1.00 84.44 108 LYS A N 1
ATOM 930 C CA . LYS A 1 108 ? 5.350 -1.316 -20.617 1.00 84.44 108 LYS A CA 1
ATOM 931 C C . LYS A 1 108 ? 6.791 -1.003 -20.999 1.00 84.44 108 LYS A C 1
ATOM 933 O O . LYS A 1 108 ? 7.097 -0.908 -22.180 1.00 84.44 108 LYS A O 1
ATOM 938 N N . LEU A 1 109 ? 7.696 -0.853 -20.037 1.00 80.75 109 LEU A N 1
ATOM 939 C CA . LEU A 1 109 ? 9.108 -0.595 -20.327 1.00 80.75 109 LEU A CA 1
ATOM 940 C C . LEU A 1 109 ? 9.763 -1.740 -21.124 1.00 80.75 109 LEU A C 1
ATOM 942 O O . LEU A 1 109 ? 10.529 -1.460 -22.045 1.00 80.75 109 LEU A O 1
ATOM 946 N N . LEU A 1 110 ? 9.424 -3.000 -20.831 1.00 78.19 110 LEU A N 1
ATOM 947 C CA . LEU A 1 110 ? 9.912 -4.169 -21.573 1.00 78.19 110 LEU A CA 1
ATOM 948 C C . LEU A 1 110 ? 9.459 -4.177 -23.035 1.00 78.19 110 LEU A C 1
ATOM 950 O O . LEU A 1 110 ? 10.270 -4.442 -23.921 1.00 78.19 110 LEU A O 1
ATOM 954 N N . ASP A 1 111 ? 8.190 -3.868 -23.301 1.00 73.88 111 ASP A N 1
ATOM 955 C CA . ASP A 1 111 ? 7.640 -3.868 -24.664 1.00 73.88 111 ASP A CA 1
ATOM 956 C C . ASP A 1 111 ? 8.312 -2.831 -25.577 1.00 73.88 111 ASP A C 1
ATOM 958 O O . ASP A 1 111 ? 8.313 -2.960 -26.805 1.00 73.88 111 ASP A O 1
ATOM 962 N N . ASN A 1 112 ? 8.928 -1.807 -24.984 1.00 68.56 112 ASN A N 1
ATOM 963 C CA . ASN A 1 112 ? 9.628 -0.754 -25.709 1.00 68.56 112 ASN A CA 1
ATOM 964 C C . ASN A 1 112 ? 11.118 -1.023 -25.931 1.00 68.56 112 ASN A C 1
ATOM 966 O O . ASN A 1 112 ? 11.738 -0.350 -26.762 1.00 68.56 112 ASN A O 1
ATOM 970 N N . ASP A 1 113 ? 11.686 -2.033 -25.273 1.00 69.50 113 ASP A N 1
ATOM 971 C CA . ASP A 1 113 ? 13.080 -2.430 -25.448 1.00 69.50 113 ASP A CA 1
ATOM 972 C C . ASP A 1 113 ? 13.240 -3.236 -26.758 1.00 69.50 113 ASP A C 1
ATOM 974 O O . ASP A 1 113 ? 13.311 -4.466 -26.779 1.00 69.50 113 ASP A O 1
ATOM 978 N N . LYS A 1 114 ? 13.303 -2.530 -27.898 1.00 58.66 114 LYS A N 1
ATOM 979 C CA . LYS A 1 114 ? 13.459 -3.149 -29.233 1.00 58.66 114 LYS A CA 1
ATOM 980 C C . LYS A 1 114 ? 14.849 -3.750 -29.478 1.00 58.66 114 LYS A C 1
ATOM 982 O O . LYS A 1 114 ? 14.963 -4.686 -30.263 1.00 58.66 114 LYS A O 1
ATOM 987 N N . ASN A 1 115 ? 15.882 -3.252 -28.796 1.00 54.88 115 ASN A N 1
ATOM 988 C CA . ASN A 1 115 ? 17.242 -3.790 -28.822 1.00 54.88 115 ASN A CA 1
ATOM 989 C C . ASN A 1 115 ? 17.743 -3.945 -27.387 1.00 54.88 115 ASN A C 1
ATOM 991 O O . ASN A 1 115 ? 17.987 -2.959 -26.703 1.00 54.88 115 ASN A O 1
ATOM 995 N N . LEU A 1 116 ? 17.910 -5.194 -26.947 1.00 57.69 116 LEU A N 1
ATOM 996 C CA . LEU A 1 116 ? 18.416 -5.521 -25.613 1.00 57.69 116 LEU A CA 1
ATOM 997 C C . LEU A 1 116 ? 19.913 -5.211 -25.432 1.00 57.69 116 LEU A C 1
ATOM 999 O O . LEU A 1 116 ? 20.440 -5.452 -24.357 1.00 57.69 116 LEU A O 1
ATOM 1003 N N . GLU A 1 117 ? 20.648 -4.704 -26.419 1.00 53.06 117 GLU A N 1
ATOM 1004 C CA . GLU A 1 117 ? 22.032 -4.287 -26.159 1.00 53.06 117 GLU A CA 1
ATOM 1005 C C . GLU A 1 117 ? 22.051 -3.191 -25.075 1.00 53.06 117 GLU A C 1
ATOM 1007 O O . GLU A 1 117 ? 21.453 -2.132 -25.237 1.00 53.06 117 GLU A O 1
ATOM 1012 N N . ASN A 1 118 ? 22.720 -3.469 -23.947 1.00 61.69 118 ASN A N 1
ATOM 1013 C CA . ASN A 1 118 ? 22.739 -2.675 -22.704 1.00 61.69 118 ASN A CA 1
ATOM 1014 C C . ASN A 1 118 ? 21.482 -2.729 -21.805 1.00 61.69 118 ASN A C 1
ATOM 1016 O O . ASN A 1 118 ? 21.306 -1.839 -20.966 1.00 61.69 118 ASN A O 1
ATOM 1020 N N . TYR A 1 119 ? 20.648 -3.777 -21.899 1.00 70.44 119 TYR A N 1
ATOM 1021 C CA . TYR A 1 119 ? 19.465 -3.951 -21.032 1.00 70.44 119 TYR A CA 1
ATOM 1022 C C . TYR A 1 119 ? 19.795 -3.904 -19.528 1.00 70.44 119 TYR A C 1
ATOM 1024 O O . TYR A 1 119 ? 19.033 -3.338 -18.748 1.00 70.44 119 TYR A O 1
ATOM 1032 N N . GLU A 1 120 ? 20.955 -4.424 -19.117 1.00 71.75 120 GLU A N 1
ATOM 1033 C CA . GLU A 1 120 ? 21.362 -4.519 -17.707 1.00 71.75 120 GLU A CA 1
ATOM 1034 C C . GLU A 1 120 ? 21.353 -3.158 -16.998 1.00 71.75 120 GLU A C 1
ATOM 1036 O O . GLU A 1 120 ? 20.783 -3.021 -15.919 1.00 71.75 120 GLU A O 1
ATOM 1041 N N . LYS A 1 121 ? 21.884 -2.106 -17.639 1.00 74.81 121 LYS A N 1
ATOM 1042 C CA . LYS A 1 121 ? 21.938 -0.757 -17.052 1.00 74.81 121 LYS A CA 1
ATOM 1043 C C . LYS A 1 121 ? 20.548 -0.137 -16.882 1.00 74.81 121 LYS A C 1
ATOM 1045 O O . LYS A 1 121 ? 20.305 0.577 -15.906 1.00 74.81 121 LYS A O 1
ATOM 1050 N N . TYR A 1 122 ? 19.639 -0.390 -17.823 1.00 78.75 122 TYR A N 1
ATOM 1051 C CA . TYR A 1 122 ? 18.250 0.058 -17.714 1.00 78.75 122 TYR A CA 1
ATOM 1052 C C . TYR A 1 122 ? 17.521 -0.703 -16.609 1.00 78.75 122 TYR A C 1
ATOM 1054 O O . TYR A 1 122 ? 16.798 -0.095 -15.825 1.00 78.75 122 TYR A O 1
ATOM 1062 N N . TYR A 1 123 ? 17.765 -2.005 -16.481 1.00 82.94 123 TYR A N 1
ATOM 1063 C CA . TYR A 1 123 ? 17.108 -2.840 -15.481 1.00 82.94 123 TYR A CA 1
ATOM 1064 C C . TYR A 1 123 ? 17.616 -2.530 -14.077 1.00 82.94 123 TYR A C 1
ATOM 1066 O O . TYR A 1 123 ? 16.801 -2.413 -13.169 1.00 82.94 123 TYR A O 1
ATOM 1074 N N . GLU A 1 124 ? 18.918 -2.285 -13.903 1.00 80.50 124 GLU A N 1
ATOM 1075 C CA . GLU A 1 124 ? 19.468 -1.775 -12.644 1.00 80.50 124 GLU A CA 1
ATOM 1076 C C . GLU A 1 124 ? 18.793 -0.464 -12.233 1.00 80.50 124 GLU A C 1
ATOM 1078 O O . GLU A 1 124 ? 18.372 -0.314 -11.090 1.00 80.50 124 GLU A O 1
ATOM 1083 N N . LYS A 1 125 ? 18.654 0.490 -13.161 1.00 83.00 125 LYS A N 1
ATOM 1084 C CA . LYS A 1 125 ? 18.003 1.776 -12.886 1.00 83.00 125 LYS A CA 1
ATOM 1085 C C . LYS A 1 125 ? 16.521 1.606 -12.539 1.00 83.00 125 LYS A C 1
ATOM 1087 O O . LYS A 1 125 ? 16.053 2.225 -11.588 1.00 83.00 125 LYS A O 1
ATOM 1092 N N . ARG A 1 126 ? 15.787 0.782 -13.291 1.00 87.19 126 ARG A N 1
ATOM 1093 C CA . ARG A 1 126 ? 14.369 0.475 -13.034 1.00 87.19 126 ARG A CA 1
ATOM 1094 C C . ARG A 1 126 ? 14.203 -0.197 -11.667 1.00 87.19 126 ARG A C 1
ATOM 1096 O O . ARG A 1 126 ? 13.330 0.198 -10.902 1.00 87.19 126 ARG A O 1
ATOM 1103 N N . ALA A 1 127 ? 15.074 -1.148 -11.329 1.00 85.50 127 ALA A N 1
ATOM 1104 C CA . ALA A 1 127 ? 15.062 -1.840 -10.043 1.00 85.50 127 ALA A CA 1
ATOM 1105 C C . ALA A 1 127 ? 15.429 -0.901 -8.881 1.00 85.50 127 ALA A C 1
ATOM 1107 O O . ALA A 1 127 ? 14.800 -0.969 -7.830 1.00 85.50 127 ALA A O 1
ATOM 1108 N N . LEU A 1 128 ? 16.358 0.043 -9.082 1.00 83.81 128 LEU A N 1
ATOM 1109 C CA . LEU A 1 128 ? 16.634 1.112 -8.115 1.00 83.81 128 LEU A CA 1
ATOM 1110 C C . LEU A 1 128 ? 15.411 2.007 -7.882 1.00 83.81 128 LEU A C 1
ATOM 1112 O O . LEU A 1 128 ? 15.137 2.369 -6.743 1.00 83.81 128 LEU A O 1
ATOM 1116 N N . VAL A 1 129 ? 14.668 2.368 -8.934 1.00 89.00 129 VAL A N 1
ATOM 1117 C CA . VAL A 1 129 ? 13.428 3.154 -8.797 1.00 89.00 129 VAL A CA 1
ATOM 1118 C C . VAL A 1 129 ? 12.369 2.374 -8.022 1.00 89.00 129 VAL A C 1
ATOM 1120 O O . VAL A 1 129 ? 11.800 2.922 -7.081 1.00 89.00 129 VAL A O 1
ATOM 1123 N N . ALA A 1 130 ? 12.149 1.101 -8.360 1.00 87.12 130 ALA A N 1
ATOM 1124 C CA . ALA A 1 130 ? 11.219 0.236 -7.636 1.00 87.12 130 ALA A CA 1
ATOM 1125 C C . ALA A 1 130 ? 11.595 0.105 -6.149 1.00 87.12 130 ALA A C 1
ATOM 1127 O O . ALA A 1 130 ? 10.736 0.256 -5.281 1.00 87.12 130 ALA A O 1
ATOM 1128 N N . TYR A 1 131 ? 12.885 -0.082 -5.857 1.00 84.12 131 TYR A N 1
ATOM 1129 C CA . TYR A 1 131 ? 13.405 -0.136 -4.493 1.00 84.12 131 TYR A CA 1
ATOM 1130 C C . TYR A 1 131 ? 13.210 1.187 -3.734 1.00 84.12 131 TYR A C 1
ATOM 1132 O O . TYR A 1 131 ? 12.696 1.183 -2.622 1.00 84.12 131 TYR A O 1
ATOM 1140 N N . MET A 1 132 ? 13.550 2.336 -4.331 1.00 87.00 132 MET A N 1
ATOM 1141 C CA . MET A 1 132 ? 13.325 3.642 -3.690 1.00 87.00 132 MET A CA 1
ATOM 1142 C C . MET A 1 132 ? 11.843 3.886 -3.392 1.00 87.00 132 MET A C 1
ATOM 1144 O O . MET A 1 132 ? 11.508 4.364 -2.312 1.00 87.00 132 MET A O 1
ATOM 1148 N N . LEU A 1 133 ? 10.957 3.546 -4.334 1.00 88.75 133 LEU A N 1
ATOM 1149 C CA . LEU A 1 133 ? 9.512 3.622 -4.124 1.00 88.75 133 LEU A CA 1
ATOM 1150 C C . LEU A 1 133 ? 9.094 2.752 -2.935 1.00 88.75 133 LEU A C 1
ATOM 1152 O O . LEU A 1 133 ? 8.371 3.227 -2.065 1.00 88.75 133 LEU A O 1
ATOM 1156 N N . HIS A 1 134 ? 9.593 1.519 -2.848 1.00 85.12 134 HIS A N 1
ATOM 1157 C CA . HIS A 1 134 ? 9.318 0.668 -1.696 1.00 85.12 134 HIS A CA 1
ATOM 1158 C C . HIS A 1 134 ? 9.797 1.284 -0.375 1.00 85.12 134 HIS A C 1
ATOM 1160 O O . HIS A 1 134 ? 9.048 1.298 0.596 1.00 85.12 134 HIS A O 1
ATOM 1166 N N . GLU A 1 135 ? 11.023 1.804 -0.313 1.00 82.06 135 GLU A N 1
ATOM 1167 C CA . GLU A 1 135 ? 11.578 2.361 0.926 1.00 82.06 135 GLU A CA 1
ATOM 1168 C C . GLU A 1 135 ? 10.799 3.581 1.420 1.00 82.06 135 GLU A C 1
ATOM 1170 O O . GLU A 1 135 ? 10.455 3.668 2.602 1.00 82.06 135 GLU A O 1
ATOM 1175 N N . PHE A 1 136 ? 10.446 4.496 0.512 1.00 84.38 136 PHE A N 1
ATOM 1176 C CA . PHE A 1 136 ? 9.565 5.609 0.856 1.00 84.38 136 PHE A CA 1
ATOM 1177 C C . PHE A 1 136 ? 8.220 5.104 1.363 1.00 84.38 136 PHE A C 1
ATOM 1179 O O . PHE A 1 136 ? 7.748 5.558 2.408 1.00 84.38 136 PHE A O 1
ATOM 1186 N N . ARG A 1 137 ? 7.637 4.114 0.680 1.00 83.19 137 ARG A N 1
ATOM 1187 C CA . ARG A 1 137 ? 6.369 3.523 1.095 1.00 83.19 137 ARG A CA 1
ATOM 1188 C C . ARG A 1 137 ? 6.445 2.900 2.485 1.00 83.19 137 ARG A C 1
ATOM 1190 O O . ARG A 1 137 ? 5.570 3.145 3.312 1.00 83.19 137 ARG A O 1
ATOM 1197 N N . ARG A 1 138 ? 7.504 2.146 2.769 1.00 83.50 138 ARG A N 1
ATOM 1198 C CA . ARG A 1 138 ? 7.754 1.528 4.075 1.00 83.50 138 ARG A CA 1
ATOM 1199 C C . ARG A 1 138 ? 7.754 2.570 5.195 1.00 83.50 138 ARG A C 1
ATOM 1201 O O . ARG A 1 138 ? 7.168 2.332 6.248 1.00 83.50 138 ARG A O 1
ATOM 1208 N N . GLY A 1 139 ? 8.338 3.744 4.949 1.00 81.31 139 GLY A N 1
ATOM 1209 C CA . GLY A 1 139 ? 8.269 4.886 5.864 1.00 81.31 139 GLY A CA 1
ATOM 1210 C C . GLY A 1 139 ? 6.831 5.332 6.162 1.00 81.31 139 GLY A C 1
ATOM 1211 O O . GLY A 1 139 ? 6.448 5.419 7.330 1.00 81.31 139 GLY A O 1
ATOM 1212 N N . TYR A 1 140 ? 6.015 5.542 5.123 1.00 83.12 140 TYR A N 1
ATOM 1213 C CA . TYR A 1 140 ? 4.601 5.916 5.276 1.00 83.12 140 TYR A CA 1
ATOM 1214 C C . TYR A 1 140 ? 3.790 4.854 6.032 1.00 83.12 140 TYR A C 1
ATOM 1216 O O . TYR A 1 140 ? 3.035 5.185 6.951 1.00 83.12 140 TYR A O 1
ATOM 1224 N N . LEU A 1 141 ? 3.981 3.576 5.698 1.00 82.56 141 LEU A N 1
ATOM 1225 C CA . LEU A 1 141 ? 3.326 2.454 6.375 1.00 82.56 141 LEU A CA 1
ATOM 1226 C C . LEU A 1 141 ? 3.678 2.400 7.862 1.00 82.56 141 LEU A C 1
ATOM 1228 O O . LEU A 1 141 ? 2.801 2.213 8.703 1.00 82.56 141 LEU A O 1
ATOM 1232 N N . ASN A 1 142 ? 4.945 2.627 8.209 1.00 84.44 142 ASN A N 1
ATOM 1233 C CA . ASN A 1 142 ? 5.385 2.652 9.601 1.00 84.44 142 ASN A CA 1
ATOM 1234 C C . ASN A 1 142 ? 4.689 3.753 10.412 1.00 84.44 142 ASN A C 1
ATOM 1236 O O . ASN A 1 142 ? 4.308 3.516 11.564 1.00 84.44 142 ASN A O 1
ATOM 1240 N N . GLU A 1 143 ? 4.485 4.935 9.826 1.00 86.50 143 GLU A N 1
ATOM 1241 C CA . GLU A 1 143 ? 3.754 6.022 10.479 1.00 86.50 143 GLU A CA 1
ATOM 1242 C C . GLU A 1 143 ? 2.276 5.659 10.693 1.00 86.50 143 GLU A C 1
ATOM 1244 O O . GLU A 1 143 ? 1.759 5.788 11.809 1.00 86.50 143 GLU A O 1
ATOM 1249 N N 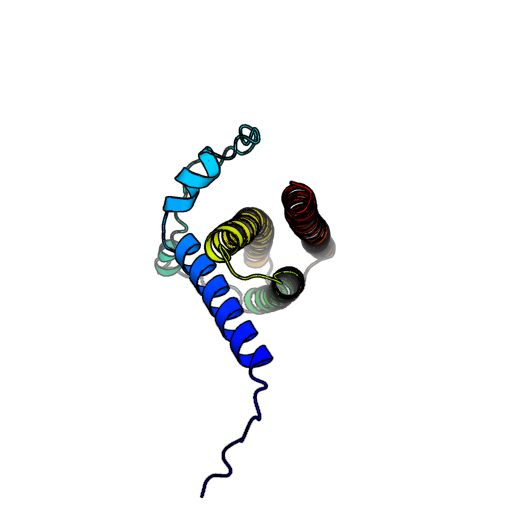. GLN A 1 144 ? 1.603 5.147 9.658 1.00 89.19 144 GLN A N 1
ATOM 1250 C CA . GLN A 1 144 ? 0.207 4.705 9.744 1.00 89.19 144 GLN A CA 1
ATOM 1251 C C . GLN A 1 144 ? 0.035 3.594 10.794 1.00 89.19 144 GLN A C 1
ATOM 1253 O O . GLN A 1 144 ? -0.846 3.672 11.656 1.00 89.19 144 GLN A O 1
ATOM 1258 N N . ASN A 1 145 ? 0.933 2.607 10.798 1.00 88.19 145 ASN A N 1
ATOM 1259 C CA . ASN A 1 145 ? 0.919 1.499 11.750 1.00 88.19 145 ASN A CA 1
ATOM 1260 C C . ASN A 1 145 ? 1.190 1.961 13.176 1.00 88.19 145 ASN A C 1
ATOM 1262 O O . ASN A 1 145 ? 0.595 1.442 14.122 1.00 88.19 145 ASN A O 1
ATOM 1266 N N . ARG A 1 146 ? 2.026 2.985 13.363 1.00 90.44 146 ARG A N 1
ATOM 1267 C CA . ARG A 1 146 ? 2.195 3.623 14.670 1.00 90.44 146 ARG A CA 1
ATOM 1268 C C . ARG A 1 146 ? 0.896 4.279 15.147 1.00 90.44 146 ARG A C 1
ATOM 1270 O O . ARG A 1 146 ? 0.533 4.075 16.304 1.00 90.44 146 ARG A O 1
ATOM 1277 N N . LYS A 1 147 ? 0.179 5.011 14.286 1.00 91.56 147 LYS A N 1
ATOM 1278 C CA . LYS A 1 147 ? -1.120 5.621 14.637 1.00 91.56 147 LYS A CA 1
ATOM 1279 C C . LYS A 1 147 ? -2.141 4.558 15.052 1.00 91.56 147 LYS A C 1
ATOM 1281 O O . LYS A 1 147 ? -2.758 4.688 16.107 1.00 91.56 147 LYS A O 1
ATOM 1286 N N . PHE A 1 148 ? -2.258 3.476 14.282 1.00 94.00 148 PHE A N 1
ATOM 1287 C CA . PHE A 1 148 ? -3.166 2.375 14.605 1.00 94.00 148 PHE A CA 1
ATOM 1288 C C . PHE A 1 148 ? -2.792 1.658 15.912 1.00 94.00 148 PHE A C 1
ATOM 1290 O O . PHE A 1 148 ? -3.655 1.422 16.757 1.00 94.00 148 PHE A O 1
ATOM 1297 N N . ARG A 1 149 ? -1.501 1.374 16.138 1.00 92.00 149 ARG A N 1
ATOM 1298 C CA . ARG A 1 149 ? -1.025 0.783 17.401 1.00 92.00 149 ARG A CA 1
ATOM 1299 C C . ARG A 1 149 ? -1.328 1.670 18.605 1.00 92.00 149 ARG A C 1
ATOM 1301 O O . ARG A 1 149 ? -1.780 1.153 19.623 1.00 92.00 149 ARG A O 1
ATOM 1308 N N . ASN A 1 150 ? -1.125 2.981 18.485 1.00 93.25 150 ASN A N 1
ATOM 1309 C CA . ASN A 1 150 ? -1.451 3.932 19.548 1.00 93.25 150 ASN A CA 1
ATOM 1310 C C . ASN A 1 150 ? -2.954 3.934 19.855 1.00 93.25 150 ASN A C 1
ATOM 1312 O O . ASN A 1 150 ? -3.342 3.914 21.019 1.00 93.25 150 ASN A O 1
ATOM 1316 N N . PHE A 1 151 ? -3.801 3.890 18.825 1.00 95.12 151 PHE A N 1
ATOM 1317 C CA . PHE A 1 151 ? -5.248 3.788 19.000 1.00 95.12 151 PHE A CA 1
ATOM 1318 C C . PHE A 1 151 ? -5.659 2.506 19.737 1.00 95.12 151 PHE A C 1
ATOM 1320 O O . PHE A 1 151 ? -6.381 2.569 20.733 1.00 95.12 151 PHE A O 1
ATOM 1327 N N . LEU A 1 152 ? -5.144 1.346 19.313 1.00 92.75 152 LEU A N 1
ATOM 1328 C CA . LEU A 1 152 ? -5.396 0.075 20.000 1.00 92.75 152 LEU A CA 1
ATOM 1329 C C . LEU A 1 152 ? -4.902 0.097 21.449 1.00 92.75 152 LEU A C 1
ATOM 1331 O O . LEU A 1 152 ? -5.584 -0.418 22.334 1.00 92.75 152 LEU A O 1
ATOM 1335 N N . HIS A 1 153 ? -3.744 0.709 21.702 1.00 89.94 153 HIS A N 1
ATOM 1336 C CA . HIS A 1 153 ? -3.206 0.873 23.047 1.00 89.94 153 HIS A CA 1
ATOM 1337 C C . HIS A 1 153 ? -4.135 1.721 23.928 1.00 89.94 153 HIS A C 1
ATOM 1339 O O . HIS A 1 153 ? -4.516 1.282 25.010 1.00 89.94 153 HIS A O 1
ATOM 1345 N N . ASN A 1 154 ? -4.593 2.874 23.437 1.00 91.25 154 ASN A N 1
ATOM 1346 C CA . ASN A 1 154 ? -5.517 3.742 24.169 1.00 91.25 154 ASN A CA 1
ATOM 1347 C C . ASN A 1 154 ? -6.856 3.041 24.459 1.00 91.25 154 ASN A C 1
ATOM 1349 O O . ASN A 1 154 ? -7.392 3.142 25.565 1.00 91.25 154 ASN A O 1
ATOM 1353 N N . LEU A 1 155 ? -7.398 2.297 23.486 1.00 91.75 155 LEU A N 1
ATOM 1354 C CA . LEU A 1 155 ? -8.598 1.485 23.697 1.00 91.75 155 LEU A CA 1
ATOM 1355 C C . LEU A 1 155 ? -8.370 0.439 24.786 1.00 91.75 155 LEU A C 1
ATOM 1357 O O . LEU A 1 155 ? -9.201 0.285 25.679 1.00 91.75 155 LEU A O 1
ATOM 1361 N N . LYS A 1 156 ? -7.232 -0.252 24.742 1.00 87.12 156 LYS A N 1
ATOM 1362 C CA . LYS A 1 156 ? -6.861 -1.270 25.724 1.00 87.12 156 LYS A CA 1
ATOM 1363 C C . LYS A 1 156 ? -6.840 -0.713 27.143 1.00 87.12 156 LYS A C 1
ATOM 1365 O O . LYS A 1 156 ? -7.423 -1.320 28.040 1.00 87.12 156 LYS A O 1
ATOM 1370 N N . GLU A 1 157 ? -6.235 0.457 27.343 1.00 88.88 157 GLU A N 1
ATOM 1371 C CA . GLU A 1 157 ? -6.206 1.130 28.646 1.00 88.88 157 GLU A CA 1
ATOM 1372 C C . GLU A 1 157 ? -7.611 1.471 29.159 1.00 88.88 157 GLU A C 1
ATOM 1374 O O . GLU A 1 157 ? -7.912 1.267 30.339 1.00 88.88 157 GLU A O 1
ATOM 1379 N N . LYS A 1 158 ? -8.507 1.928 28.273 1.00 87.50 158 LYS A N 1
ATOM 1380 C CA . LYS A 1 158 ? -9.915 2.179 28.620 1.00 87.50 158 LYS A CA 1
ATOM 1381 C C . LYS A 1 158 ? -10.650 0.885 28.978 1.00 87.50 158 LYS A C 1
ATOM 1383 O O . LYS A 1 158 ? -11.398 0.857 29.953 1.00 87.50 158 LYS A O 1
ATOM 1388 N N . ARG A 1 159 ? -10.418 -0.208 28.241 1.00 87.44 159 ARG A N 1
ATOM 1389 C CA . ARG A 1 159 ? -11.110 -1.494 28.452 1.00 87.44 159 ARG A CA 1
ATOM 1390 C C . ARG A 1 159 ? -10.692 -2.255 29.704 1.00 87.44 159 ARG A C 1
ATOM 1392 O O . ARG A 1 159 ? -11.470 -3.078 30.179 1.00 87.44 159 ARG A O 1
ATOM 1399 N N . ILE A 1 160 ? -9.522 -1.957 30.271 1.00 84.06 160 ILE A N 1
ATOM 1400 C CA . ILE A 1 160 ? -9.152 -2.432 31.614 1.00 84.06 160 ILE A CA 1
ATOM 1401 C C . ILE A 1 160 ? -10.119 -1.872 32.669 1.00 84.06 160 ILE A C 1
ATOM 1403 O O . ILE A 1 160 ? -10.489 -2.586 33.597 1.00 84.06 160 ILE A O 1
ATOM 1407 N N . LYS A 1 161 ? -10.542 -0.610 32.520 1.00 84.62 161 LYS A N 1
ATOM 1408 C CA . LYS A 1 161 ? -11.476 0.055 33.442 1.00 84.62 161 LYS A CA 1
ATOM 1409 C C . LYS A 1 161 ? -12.931 -0.302 33.135 1.00 84.62 161 LYS A C 1
ATOM 1411 O O . LYS A 1 161 ? -13.717 -0.498 34.055 1.00 84.62 161 LYS A O 1
ATOM 1416 N N . GLU A 1 162 ? -13.271 -0.422 31.852 1.00 84.62 162 GLU A N 1
ATOM 1417 C CA . GLU A 1 162 ? -14.638 -0.662 31.375 1.00 84.62 162 GLU A CA 1
ATOM 1418 C C . GLU A 1 162 ? -14.673 -1.765 30.297 1.00 84.62 162 GLU A C 1
ATOM 1420 O O . GLU A 1 162 ? -14.464 -1.491 29.111 1.00 84.62 162 GLU A O 1
ATOM 1425 N N . PRO A 1 163 ? -14.940 -3.033 30.671 1.00 81.69 163 PRO A N 1
ATOM 1426 C CA . PRO A 1 163 ? -14.878 -4.168 29.747 1.00 81.69 163 PRO A CA 1
ATOM 1427 C C . PRO A 1 163 ? -16.074 -4.231 28.776 1.00 81.69 163 PRO A C 1
ATOM 1429 O O . PRO A 1 163 ? -17.045 -4.970 28.985 1.00 81.69 163 PRO A O 1
ATOM 1432 N N . ILE A 1 164 ? -15.984 -3.483 27.676 1.00 85.25 164 ILE A N 1
ATOM 1433 C CA . ILE A 1 164 ? -16.938 -3.490 26.554 1.00 85.25 164 ILE A CA 1
ATOM 1434 C C . ILE A 1 164 ? -16.254 -3.916 25.242 1.00 85.25 164 ILE A C 1
ATOM 1436 O O . ILE A 1 164 ? -15.075 -3.644 25.024 1.00 85.25 164 ILE A O 1
ATOM 1440 N N . ASP A 1 165 ? -16.985 -4.599 24.361 1.00 84.56 165 ASP A N 1
ATOM 1441 C CA . ASP A 1 165 ? -16.485 -5.157 23.090 1.00 84.56 165 ASP A CA 1
ATOM 1442 C C . ASP A 1 165 ? -16.873 -4.323 21.854 1.00 84.56 165 ASP A C 1
ATOM 1444 O O . ASP A 1 165 ? -16.701 -4.758 20.713 1.00 84.56 165 ASP A O 1
ATOM 1448 N N . THR A 1 166 ? -17.380 -3.111 22.076 1.00 88.69 166 THR A N 1
ATOM 1449 C CA . THR A 1 166 ? -17.798 -2.157 21.042 1.00 88.69 166 THR A CA 1
ATOM 1450 C C . THR A 1 166 ? -17.083 -0.826 21.219 1.00 88.69 166 THR A C 1
ATOM 1452 O O . THR A 1 166 ? -16.701 -0.483 22.336 1.00 88.69 166 THR A O 1
ATOM 1455 N N . LEU A 1 167 ? -16.919 -0.069 20.133 1.00 92.75 167 LEU A N 1
ATOM 1456 C CA . LEU A 1 167 ? -16.504 1.334 20.200 1.00 92.75 167 LEU A CA 1
ATOM 1457 C C . LEU A 1 167 ? -17.696 2.198 20.627 1.00 92.75 167 LEU A C 1
ATOM 1459 O O . LEU A 1 167 ? -18.825 1.947 20.198 1.00 92.75 167 LEU A O 1
ATOM 1463 N N . ASN A 1 168 ? -17.453 3.199 21.469 1.00 92.94 168 ASN A N 1
ATOM 1464 C CA . A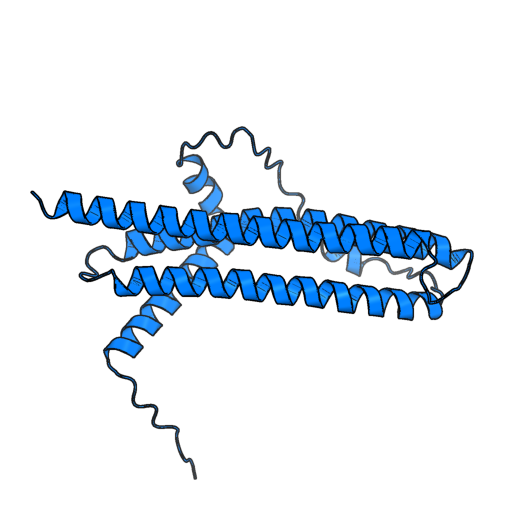SN A 1 168 ? -18.409 4.288 21.670 1.00 92.94 168 ASN A CA 1
ATOM 1465 C C . ASN A 1 168 ? -18.330 5.300 20.506 1.00 92.94 168 ASN A C 1
ATOM 1467 O O . ASN A 1 168 ? -17.545 5.117 19.577 1.00 92.94 168 ASN A O 1
ATOM 1471 N N . ALA A 1 169 ? -19.158 6.349 20.537 1.00 94.94 169 ALA A N 1
ATOM 1472 C CA . ALA A 1 169 ? -19.217 7.337 19.456 1.00 94.94 169 ALA A CA 1
ATOM 1473 C C . ALA A 1 169 ? -17.856 8.011 19.198 1.00 94.94 169 ALA A C 1
ATOM 1475 O O . ALA A 1 169 ? -17.365 7.975 18.074 1.00 94.94 169 ALA A O 1
ATOM 1476 N N . ASP A 1 170 ? -17.205 8.520 20.245 1.00 94.88 170 ASP A N 1
ATOM 1477 C CA . ASP A 1 170 ? -15.919 9.218 20.124 1.00 94.88 170 ASP A CA 1
ATOM 1478 C C . ASP A 1 170 ? -14.804 8.291 19.606 1.00 94.88 170 ASP A C 1
ATOM 1480 O O . ASP A 1 170 ? -13.997 8.668 18.757 1.00 94.88 170 ASP A O 1
ATOM 1484 N N . GLU A 1 171 ? -14.767 7.046 20.087 1.00 95.62 171 GLU A N 1
ATOM 1485 C CA . GLU A 1 171 ? -13.804 6.029 19.649 1.00 95.62 171 GLU A CA 1
ATOM 1486 C C . GLU A 1 171 ? -14.053 5.584 18.202 1.00 95.62 171 GLU A C 1
ATOM 1488 O O . GLU A 1 171 ? -13.111 5.287 17.465 1.00 95.62 171 GLU A O 1
ATOM 1493 N N . GLN A 1 172 ? -15.319 5.529 17.786 1.00 97.12 172 GLN A N 1
ATOM 1494 C CA . GLN A 1 172 ? -15.704 5.225 16.414 1.00 97.12 172 GLN A CA 1
ATOM 1495 C C . GLN A 1 172 ? -15.310 6.363 15.465 1.00 97.12 172 GLN A C 1
ATOM 1497 O O . GLN A 1 172 ? -14.849 6.090 14.354 1.00 97.12 172 GLN A O 1
ATOM 1502 N N . ASP A 1 173 ? -15.444 7.615 15.899 1.00 97.31 173 ASP A N 1
ATOM 1503 C CA . ASP A 1 173 ? -15.015 8.790 15.142 1.00 97.31 173 ASP A CA 1
ATOM 1504 C C . ASP A 1 173 ? -13.488 8.845 15.005 1.00 97.31 173 ASP A C 1
ATOM 1506 O O . ASP A 1 173 ? -12.975 9.058 13.902 1.00 97.31 173 ASP A O 1
ATOM 1510 N N . GLU A 1 174 ? -12.748 8.561 16.081 1.00 96.75 174 GLU A N 1
ATOM 1511 C CA . GLU A 1 174 ? -11.286 8.446 16.047 1.00 96.75 174 GLU A CA 1
ATOM 1512 C C . GLU A 1 174 ? -10.832 7.317 15.107 1.00 96.75 174 GLU A C 1
ATOM 1514 O O . GLU A 1 174 ? -9.969 7.526 14.249 1.00 96.75 174 GLU A O 1
ATOM 1519 N N . TRP A 1 175 ? -11.462 6.142 15.193 1.00 97.50 175 TRP A N 1
ATOM 1520 C CA . TRP A 1 175 ? -11.186 5.027 14.288 1.00 97.50 175 TRP A CA 1
ATOM 1521 C C . TRP A 1 175 ? -11.443 5.393 12.822 1.00 97.50 175 TRP A C 1
ATOM 1523 O O . TRP A 1 175 ? -10.604 5.147 11.951 1.00 97.50 175 TRP A O 1
ATOM 1533 N N . ASN A 1 176 ? -12.590 6.013 12.537 1.00 97.75 176 ASN A N 1
ATOM 1534 C CA . ASN A 1 176 ? -12.940 6.451 11.190 1.00 97.75 176 ASN A CA 1
ATOM 1535 C C . ASN A 1 176 ? -11.935 7.474 10.655 1.00 97.75 176 ASN A C 1
ATOM 1537 O O . ASN A 1 176 ? -11.553 7.393 9.487 1.00 97.75 176 ASN A O 1
ATOM 1541 N N . LYS A 1 177 ? -11.467 8.396 11.502 1.00 97.12 177 LYS A N 1
ATOM 1542 C CA . LYS A 1 177 ? -10.428 9.360 11.142 1.00 97.12 177 LYS A CA 1
ATOM 1543 C C . LYS A 1 177 ? -9.126 8.660 10.748 1.00 97.12 177 LYS A C 1
ATOM 1545 O O . LYS A 1 177 ? -8.627 8.919 9.658 1.00 97.12 177 LYS A O 1
ATOM 1550 N N . ILE A 1 178 ? -8.619 7.742 11.575 1.00 96.50 178 ILE A N 1
ATOM 1551 C CA . ILE A 1 178 ? -7.378 6.993 11.297 1.00 96.50 178 ILE A CA 1
ATOM 1552 C C . ILE A 1 178 ? -7.493 6.213 9.983 1.00 96.50 178 ILE A C 1
ATOM 1554 O O . ILE A 1 178 ? -6.595 6.260 9.142 1.00 96.50 178 ILE A O 1
ATOM 1558 N N . LYS A 1 179 ? -8.623 5.532 9.780 1.00 96.44 179 LYS A N 1
ATOM 1559 C CA . LYS A 1 179 ? -8.897 4.772 8.560 1.00 96.44 179 LYS A CA 1
ATOM 1560 C C . LYS A 1 179 ? -8.921 5.664 7.316 1.00 96.44 179 LYS A C 1
ATOM 1562 O O . LYS A 1 179 ? -8.288 5.340 6.317 1.00 96.44 179 LYS A O 1
ATOM 1567 N N . ASN A 1 180 ? -9.631 6.788 7.377 1.00 96.31 180 ASN A N 1
ATOM 1568 C CA . ASN A 1 180 ? -9.743 7.712 6.249 1.00 96.31 180 ASN A CA 1
ATOM 1569 C C . ASN A 1 180 ? -8.405 8.401 5.941 1.00 96.31 180 ASN A C 1
ATOM 1571 O O . ASN A 1 180 ? -8.086 8.611 4.774 1.00 96.31 180 ASN A O 1
ATOM 1575 N N . GLU A 1 181 ? -7.604 8.719 6.965 1.00 94.75 181 GLU A N 1
ATOM 1576 C CA . GLU A 1 181 ? -6.235 9.213 6.783 1.00 94.75 181 GLU A CA 1
ATOM 1577 C C . GLU A 1 181 ? -5.359 8.189 6.052 1.00 94.75 181 GLU A C 1
ATOM 1579 O O . GLU A 1 181 ? -4.650 8.569 5.120 1.00 94.75 181 GLU A O 1
ATOM 1584 N N . LYS A 1 182 ? -5.438 6.902 6.425 1.00 94.00 182 LYS A N 1
ATOM 1585 C CA . LYS A 1 182 ? -4.732 5.820 5.723 1.00 94.00 182 LYS A CA 1
ATOM 1586 C C . LYS A 1 182 ? -5.154 5.735 4.256 1.00 94.00 182 LYS A C 1
ATOM 1588 O O . LYS A 1 182 ? -4.298 5.849 3.390 1.00 94.00 182 LYS A O 1
ATOM 1593 N N . ILE A 1 183 ? -6.456 5.626 3.981 1.00 94.50 183 ILE A N 1
ATOM 1594 C CA . ILE A 1 183 ? -6.983 5.523 2.608 1.00 94.50 183 ILE A CA 1
ATOM 1595 C C . ILE A 1 183 ? -6.501 6.699 1.751 1.00 94.50 183 ILE A C 1
ATOM 1597 O O . ILE A 1 183 ? -5.966 6.501 0.664 1.00 94.50 183 ILE A O 1
ATOM 1601 N N . LYS A 1 184 ? -6.617 7.929 2.262 1.00 93.88 184 LYS A N 1
ATOM 1602 C CA . LYS A 1 184 ? -6.169 9.124 1.542 1.00 93.88 184 LYS A CA 1
ATOM 1603 C C . LYS A 1 184 ? -4.660 9.107 1.276 1.00 93.88 184 LYS A C 1
ATOM 1605 O O . LYS A 1 184 ? -4.224 9.447 0.180 1.00 93.88 184 LYS A O 1
ATOM 1610 N N . SER A 1 185 ? -3.868 8.716 2.271 1.00 91.06 185 SER A N 1
ATOM 1611 C CA . SER A 1 185 ? -2.415 8.600 2.133 1.00 91.06 185 SER A CA 1
ATOM 1612 C C . SER A 1 185 ? -2.020 7.525 1.115 1.00 91.06 185 SER A C 1
ATOM 1614 O O . SER A 1 185 ? -1.047 7.714 0.387 1.00 91.06 185 SER A O 1
ATOM 1616 N N . ASP A 1 186 ? -2.775 6.433 1.030 1.00 91.94 186 ASP A N 1
ATOM 1617 C CA . ASP A 1 186 ? -2.542 5.348 0.077 1.00 91.94 186 ASP A CA 1
ATOM 1618 C C . ASP A 1 186 ? -2.902 5.789 -1.357 1.00 91.94 186 ASP A C 1
ATOM 1620 O O . ASP A 1 186 ? -2.134 5.562 -2.293 1.00 91.94 186 ASP A O 1
ATOM 1624 N N . GLU A 1 187 ? -3.988 6.550 -1.534 1.00 92.25 187 GLU A N 1
ATOM 1625 C CA . GLU A 1 187 ? -4.337 7.178 -2.818 1.00 92.25 187 GLU A CA 1
ATOM 1626 C C . GLU A 1 187 ? -3.290 8.201 -3.292 1.00 92.25 187 GLU A C 1
ATOM 1628 O O . GLU A 1 187 ? -2.972 8.282 -4.484 1.00 92.25 187 GLU A O 1
ATOM 1633 N N . GLU A 1 188 ? -2.766 9.022 -2.378 1.00 91.38 188 GLU A N 1
ATOM 1634 C CA . GLU A 1 188 ? -1.689 9.975 -2.670 1.00 91.38 188 GLU A CA 1
ATOM 1635 C C . GLU A 1 188 ? -0.401 9.247 -3.064 1.00 91.38 188 GLU A C 1
ATOM 1637 O O . GLU A 1 188 ? 0.250 9.626 -4.044 1.00 91.38 188 GLU A O 1
ATOM 1642 N N . TRP A 1 189 ? -0.078 8.158 -2.365 1.00 91.56 189 TRP A N 1
ATOM 1643 C CA . TRP A 1 189 ? 1.066 7.315 -2.686 1.00 91.56 189 TRP A CA 1
ATOM 1644 C C . TRP A 1 189 ? 0.953 6.686 -4.081 1.00 91.56 189 TRP A C 1
ATOM 1646 O O . TRP A 1 189 ? 1.890 6.783 -4.878 1.00 91.56 189 TRP A O 1
ATOM 1656 N N . LYS A 1 190 ? -0.214 6.132 -4.430 1.00 91.12 190 LYS A N 1
ATOM 1657 C CA . LYS A 1 190 ? -0.478 5.577 -5.767 1.00 91.12 190 LYS A CA 1
ATOM 1658 C C . LYS A 1 190 ? -0.247 6.613 -6.868 1.00 91.12 190 LYS A C 1
ATOM 1660 O O . LYS A 1 190 ? 0.405 6.324 -7.871 1.00 91.12 190 LYS A O 1
ATOM 1665 N N . LYS A 1 191 ? -0.711 7.855 -6.674 1.00 91.69 191 LYS A N 1
ATOM 1666 C CA . LYS A 1 191 ? -0.461 8.963 -7.619 1.00 91.69 191 LYS A CA 1
ATOM 1667 C C . LYS A 1 191 ? 1.032 9.260 -7.766 1.00 91.69 191 LYS A C 1
ATOM 1669 O O . LYS A 1 191 ? 1.508 9.419 -8.890 1.00 91.69 191 LYS A O 1
ATOM 1674 N N . TYR A 1 192 ? 1.769 9.312 -6.658 1.00 91.50 192 TYR A N 1
ATOM 1675 C CA . TYR A 1 192 ? 3.214 9.545 -6.669 1.00 91.50 192 TYR A CA 1
ATOM 1676 C C . TYR A 1 192 ? 3.978 8.433 -7.407 1.00 91.50 192 TYR A C 1
ATOM 1678 O O . TYR A 1 192 ? 4.848 8.711 -8.240 1.00 91.50 192 TYR A O 1
ATOM 1686 N N . GLN A 1 193 ? 3.622 7.174 -7.147 1.00 92.69 193 GLN A N 1
ATOM 1687 C CA . GLN A 1 193 ? 4.186 6.011 -7.826 1.00 92.69 193 GLN A CA 1
ATOM 1688 C C . GLN A 1 193 ? 3.947 6.078 -9.341 1.00 92.69 193 GLN A C 1
ATOM 1690 O O . GLN A 1 193 ? 4.902 5.958 -10.112 1.00 92.69 193 GLN A O 1
ATOM 1695 N N . LEU A 1 194 ? 2.707 6.343 -9.770 1.00 93.00 194 LEU A N 1
ATOM 1696 C CA . LEU A 1 194 ? 2.347 6.495 -11.185 1.00 93.00 194 LEU A CA 1
ATOM 1697 C C . LEU A 1 194 ? 3.176 7.592 -11.864 1.00 93.00 194 LEU A C 1
ATOM 1699 O O . LEU A 1 194 ? 3.822 7.345 -12.881 1.00 93.00 194 LEU A O 1
ATOM 1703 N N . GLN A 1 195 ? 3.234 8.785 -11.268 1.00 92.62 195 GLN A N 1
ATOM 1704 C CA . GLN A 1 195 ? 4.009 9.909 -11.806 1.00 92.62 195 GLN A CA 1
ATOM 1705 C C . GLN A 1 195 ? 5.505 9.590 -11.918 1.00 92.62 195 GLN A C 1
ATOM 1707 O O . GLN A 1 195 ? 6.165 10.002 -12.877 1.00 92.62 195 GLN A O 1
ATOM 1712 N N . THR A 1 196 ? 6.046 8.843 -10.954 1.00 92.12 196 THR A N 1
ATOM 1713 C CA . THR A 1 196 ? 7.451 8.426 -10.954 1.00 92.12 196 THR A CA 1
ATOM 1714 C C . THR A 1 196 ? 7.745 7.478 -12.114 1.00 92.12 196 THR A C 1
ATOM 1716 O O . THR A 1 196 ? 8.726 7.677 -12.840 1.00 92.12 196 THR A O 1
ATOM 1719 N N . TRP A 1 197 ? 6.877 6.491 -12.344 1.00 91.81 197 TRP A N 1
ATOM 1720 C CA . TRP A 1 197 ? 7.018 5.573 -13.470 1.00 91.81 197 TRP A CA 1
ATOM 1721 C C . TRP A 1 197 ? 6.812 6.259 -14.824 1.00 91.81 197 TRP A C 1
ATOM 1723 O O . TRP A 1 197 ? 7.603 6.048 -15.745 1.00 91.81 197 TRP A O 1
ATOM 1733 N N . GLU A 1 198 ? 5.818 7.141 -14.953 1.00 90.00 198 GLU A N 1
ATOM 1734 C CA . GLU A 1 198 ? 5.614 7.947 -16.163 1.00 90.00 198 GLU A CA 1
ATOM 1735 C C . GLU A 1 198 ? 6.832 8.812 -16.495 1.00 90.00 198 GLU A C 1
ATOM 1737 O O . GLU A 1 198 ? 7.247 8.901 -17.655 1.00 90.00 198 GLU A O 1
ATOM 1742 N N . TYR A 1 199 ? 7.425 9.447 -15.482 1.00 89.00 199 TYR A N 1
ATOM 1743 C CA . TYR A 1 199 ? 8.648 10.223 -15.646 1.00 89.00 199 TYR A CA 1
ATOM 1744 C C . TYR A 1 199 ? 9.811 9.342 -16.109 1.00 89.00 199 TYR A C 1
ATOM 1746 O O . TYR A 1 199 ? 10.539 9.718 -17.034 1.00 89.00 199 TYR A O 1
ATOM 1754 N N . LEU A 1 200 ? 9.970 8.158 -15.506 1.00 87.75 200 LEU A N 1
ATOM 1755 C CA . LEU A 1 200 ? 11.007 7.204 -15.882 1.00 87.75 200 LEU A CA 1
ATOM 1756 C C . LEU A 1 200 ? 10.877 6.780 -17.348 1.00 87.75 200 LEU A C 1
ATOM 1758 O O . LEU A 1 200 ? 11.865 6.855 -18.081 1.00 87.75 200 LEU A O 1
ATOM 1762 N N . MET A 1 201 ? 9.666 6.418 -17.780 1.00 85.25 201 MET A N 1
ATOM 1763 C CA . MET A 1 201 ? 9.380 6.075 -19.173 1.00 85.25 201 MET A CA 1
ATOM 1764 C C . MET A 1 201 ? 9.745 7.227 -20.110 1.00 85.25 201 MET A C 1
ATOM 1766 O O . MET A 1 201 ? 10.571 7.047 -21.003 1.00 85.25 201 MET A O 1
ATOM 1770 N N . LYS A 1 202 ? 9.206 8.436 -19.884 1.00 84.31 202 LYS A N 1
ATOM 1771 C CA . LYS A 1 202 ? 9.491 9.616 -20.727 1.00 84.31 202 LYS A CA 1
ATOM 1772 C C . LYS A 1 202 ? 10.991 9.891 -20.838 1.00 84.31 202 LYS A C 1
ATOM 1774 O O . LYS A 1 202 ? 11.488 10.183 -21.921 1.00 84.31 202 LYS A O 1
ATOM 1779 N N . MET A 1 203 ? 11.722 9.779 -19.731 1.00 83.25 203 MET A N 1
ATOM 1780 C CA . MET A 1 203 ? 13.171 9.976 -19.704 1.00 83.25 203 MET A CA 1
ATOM 1781 C C . MET A 1 203 ? 13.921 8.946 -20.562 1.00 83.25 203 MET A C 1
ATOM 1783 O O . MET A 1 203 ? 14.909 9.297 -21.206 1.00 83.25 203 MET A O 1
ATOM 1787 N N . GLU A 1 204 ? 13.500 7.680 -20.544 1.00 78.06 204 GLU A N 1
ATOM 1788 C CA . GLU A 1 204 ? 14.138 6.614 -21.327 1.00 78.06 204 GLU A CA 1
ATOM 1789 C C . GLU A 1 204 ? 13.828 6.748 -22.819 1.00 78.06 204 GLU A C 1
ATOM 1791 O O . GLU A 1 204 ? 14.754 6.694 -23.630 1.00 78.06 204 GLU A O 1
ATOM 1796 N N . TYR A 1 205 ? 12.584 7.071 -23.178 1.00 73.00 205 TYR A N 1
ATOM 1797 C CA . TYR A 1 205 ? 12.204 7.325 -24.569 1.00 73.00 205 TYR A CA 1
ATOM 1798 C C . TYR A 1 205 ? 12.895 8.541 -25.183 1.00 73.00 205 TYR A C 1
ATOM 1800 O O . TYR A 1 205 ? 13.421 8.446 -26.290 1.00 73.00 205 TYR A O 1
ATOM 1808 N N . SER A 1 206 ? 12.935 9.674 -24.473 1.00 67.50 206 SER A N 1
ATOM 1809 C CA . SER A 1 206 ? 13.586 10.892 -24.976 1.00 67.50 206 SER A CA 1
ATOM 1810 C C . SER A 1 206 ? 15.087 10.697 -25.205 1.00 67.50 206 SER A C 1
ATOM 1812 O O . SER A 1 206 ? 15.669 11.310 -26.097 1.00 67.50 206 SER A O 1
ATOM 1814 N N . LYS A 1 207 ? 15.733 9.822 -24.422 1.00 61.25 207 LYS A N 1
ATOM 1815 C CA . LYS A 1 207 ? 17.136 9.450 -24.644 1.00 61.25 207 LYS A CA 1
ATOM 1816 C C . LYS A 1 207 ? 17.292 8.568 -25.883 1.00 61.25 207 LYS A C 1
ATOM 1818 O O . LYS A 1 207 ? 18.199 8.812 -26.674 1.00 61.25 207 LYS A O 1
ATOM 1823 N N . MET A 1 208 ? 16.393 7.605 -26.095 1.00 57.66 208 MET A N 1
ATOM 1824 C CA . MET A 1 208 ? 16.423 6.739 -27.281 1.00 57.66 208 MET A CA 1
ATOM 1825 C C . MET A 1 208 ? 16.257 7.520 -28.594 1.00 57.66 208 MET A C 1
ATOM 1827 O O . MET A 1 208 ? 16.999 7.261 -29.537 1.00 57.66 208 MET A O 1
ATOM 1831 N N . THR A 1 209 ? 15.365 8.514 -28.655 1.00 55.56 209 THR A N 1
ATOM 1832 C CA . THR A 1 209 ? 15.184 9.347 -29.861 1.00 55.56 209 THR A CA 1
ATOM 1833 C C . THR A 1 209 ? 16.371 10.270 -30.142 1.00 55.56 209 THR A C 1
ATOM 1835 O O . THR A 1 209 ? 16.688 10.511 -31.303 1.00 55.56 209 THR A O 1
ATOM 1838 N N . SER A 1 210 ? 17.082 10.745 -29.114 1.00 50.22 210 SER A N 1
ATOM 1839 C CA . SER A 1 210 ? 18.303 11.546 -29.306 1.00 50.22 210 SER A CA 1
ATOM 1840 C C . SER A 1 210 ? 19.501 10.738 -29.828 1.00 50.22 210 SER A C 1
ATOM 1842 O O . SER A 1 210 ? 20.313 11.277 -30.571 1.00 50.22 210 SER A O 1
ATOM 1844 N N . CYS A 1 211 ? 19.594 9.445 -29.495 1.00 44.84 211 CYS A N 1
ATOM 1845 C CA . CYS A 1 211 ? 20.672 8.562 -29.957 1.00 44.84 211 CYS A CA 1
ATOM 1846 C C . CYS A 1 211 ? 20.443 7.980 -31.363 1.00 44.84 211 CYS A C 1
ATOM 1848 O O . CYS A 1 211 ? 21.374 7.432 -31.937 1.00 44.84 211 CYS A O 1
ATOM 1850 N N . GLN A 1 212 ? 19.228 8.078 -31.911 1.00 42.41 212 GLN A N 1
ATOM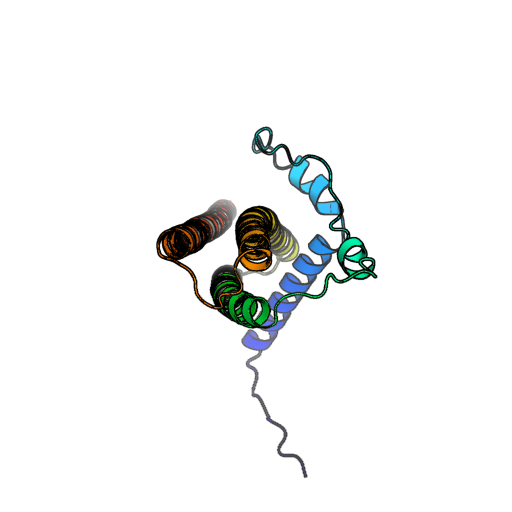 1851 C CA . GLN A 1 212 ? 18.901 7.623 -33.271 1.00 42.41 212 GLN A CA 1
ATOM 1852 C C . GLN A 1 212 ? 19.126 8.697 -34.349 1.00 42.41 212 GLN A C 1
ATOM 1854 O O . GLN A 1 212 ? 19.078 8.380 -35.532 1.00 42.41 212 GLN A O 1
ATOM 1859 N N . ASN A 1 213 ? 19.378 9.948 -33.950 1.00 37.94 213 ASN A N 1
ATOM 1860 C CA . ASN A 1 213 ? 19.583 11.090 -34.848 1.00 37.94 213 ASN A CA 1
ATOM 1861 C C . ASN A 1 213 ? 21.067 11.497 -34.986 1.00 37.94 213 ASN A C 1
ATOM 1863 O O . ASN A 1 213 ? 21.349 12.655 -35.298 1.00 37.94 213 ASN A O 1
ATOM 1867 N N . VAL A 1 214 ? 22.002 10.576 -34.726 1.00 37.75 214 VAL A N 1
ATOM 1868 C CA . VAL A 1 214 ? 23.455 10.771 -34.898 1.00 37.75 214 VAL A CA 1
ATOM 1869 C C . VAL A 1 214 ? 23.978 9.815 -35.957 1.00 37.75 214 VAL A C 1
ATOM 1871 O O . VAL A 1 214 ? 23.641 8.615 -35.861 1.00 37.75 214 VAL A O 1
#

Secondary structure (DSSP, 8-state):
----------HHHHHHHHHHHHHHHHHHHHHH-THHHHHHTTS-S--TT----------THHHHT--------HHHHHHHHHHHHHHHHHHHHHHHHHHHHHHHHHHHHHHH-S--TTHHHHHHHHHHHHHHHHHHHHHHHHHHHHHHHHHHHHHHHHHHHS--SS--HHHHHHHHHHHHHHHHHHHHHHHHHHHHHHHHHHHHHHHHHHHS--